Protein AF-A0A7X7R8T9-F1 (afdb_monomer)

Foldseek 3Di:
DVLLVLVVVLLVVLVVLVVVLCVVPVVQQDDFQSLQCLQFPPAFDWAFPSLLVLLVVLLVPDDPVLSVQLLVLLVVCVVDPDGRDHHSQQDPVRSGRSSNVSDGPLSSLAQQADDPPPPRHRVVSVVCVVVVVCVVRDGDHVVVVVVSRVVSHDTDGPSVSSVVVVVVPPDPPPPDDDDDDDDDD

Sequence (185 aa):
MAATAPLHRLHLDIDARVAAVRDGRPDWPCAKGCDRCCRSLADLPRLTPPEWTLLREGLAALPAAQLEAIGCRIAALAAAPAPPLTCPLLDAASGACPVYPQRPVACRSYGFYAQRELGLYCGEIEAEVAAGALADVVWGNHDAIDRSLATLGEARTLTDWFVEWAAEAPGPSAAGAPQPADPPG

Organism: NCBI:txid1792543

Solvent-accessible surface area (backbone atoms only — not comparable to full-atom values): 11018 Å² total; per-residue (Å²): 117,79,69,46,53,62,53,51,50,53,49,52,57,46,53,53,50,52,47,55,52,40,76,77,33,84,83,58,78,78,54,95,42,55,40,60,60,46,56,52,21,84,66,80,63,64,38,27,58,48,45,47,53,45,34,47,56,40,52,70,70,46,58,67,72,58,43,50,54,32,49,54,44,37,53,50,43,67,76,60,76,62,72,64,31,60,47,50,63,55,35,83,88,70,33,29,48,88,42,58,94,34,55,44,68,70,70,69,40,57,66,57,29,50,48,95,86,71,77,61,54,40,71,66,58,47,50,36,47,75,70,51,77,44,74,85,61,82,60,39,65,47,69,61,50,51,58,55,48,60,74,53,43,77,61,42,45,55,51,59,56,49,54,53,54,61,68,67,48,80,65,84,72,87,80,75,76,82,75,82,79,81,80,87,130

InterPro domains:
  IPR005358 Putative zinc- or iron-chelating domain containing protein [PF03692] (30-115)

Mean predicted aligned error: 9.31 Å

Structure (mmCIF, N/CA/C/O backbone):
data_AF-A0A7X7R8T9-F1
#
_entry.id   AF-A0A7X7R8T9-F1
#
loop_
_atom_site.group_PDB
_atom_site.id
_atom_site.type_symbol
_atom_site.label_atom_id
_atom_site.label_alt_id
_atom_site.label_comp_id
_atom_site.label_asym_id
_atom_site.label_entity_id
_atom_site.label_seq_id
_atom_site.pdbx_PDB_ins_code
_atom_site.Cartn_x
_atom_site.Cartn_y
_atom_site.Cartn_z
_atom_site.occupancy
_atom_site.B_iso_or_equiv
_atom_site.auth_seq_id
_atom_site.auth_comp_id
_atom_site.auth_asym_id
_atom_site.auth_atom_id
_atom_site.pdbx_PDB_model_num
ATOM 1 N N . MET A 1 1 ? 10.597 -19.660 -2.308 1.00 47.09 1 MET A N 1
ATOM 2 C CA . MET A 1 1 ? 9.432 -20.211 -1.572 1.00 47.09 1 MET A CA 1
ATOM 3 C C . MET A 1 1 ? 9.530 -20.038 -0.049 1.00 47.09 1 MET A C 1
ATOM 5 O O . MET A 1 1 ? 8.528 -19.662 0.539 1.00 47.09 1 MET A O 1
ATOM 9 N N . ALA A 1 2 ? 10.685 -20.239 0.610 1.00 58.72 2 ALA A N 1
ATOM 10 C CA . ALA A 1 2 ? 10.782 -20.156 2.083 1.00 58.72 2 ALA A CA 1
ATOM 11 C C . ALA A 1 2 ? 10.505 -18.757 2.688 1.00 58.72 2 ALA A C 1
ATOM 13 O O . ALA A 1 2 ? 9.853 -18.667 3.722 1.00 58.72 2 ALA A O 1
ATOM 14 N N . ALA A 1 3 ? 10.927 -17.669 2.030 1.00 60.69 3 ALA A N 1
ATOM 15 C CA . ALA A 1 3 ? 10.722 -16.300 2.528 1.00 60.69 3 ALA A CA 1
ATOM 16 C C . ALA A 1 3 ? 9.278 -15.771 2.364 1.00 60.69 3 ALA A C 1
ATOM 18 O O . ALA A 1 3 ? 8.914 -14.771 2.975 1.00 60.69 3 ALA A O 1
ATOM 19 N N . THR A 1 4 ? 8.436 -16.441 1.569 1.00 70.75 4 THR A N 1
ATOM 20 C CA . THR A 1 4 ? 7.040 -16.029 1.330 1.00 70.75 4 THR A CA 1
ATOM 21 C C . THR A 1 4 ? 6.100 -16.520 2.436 1.00 70.75 4 THR A C 1
ATOM 23 O O . THR A 1 4 ? 5.075 -15.896 2.699 1.00 70.75 4 THR A O 1
ATOM 26 N N . ALA A 1 5 ? 6.442 -17.618 3.122 1.00 80.62 5 ALA A N 1
ATOM 27 C CA . ALA A 1 5 ? 5.596 -18.191 4.169 1.00 80.62 5 ALA A CA 1
ATOM 28 C C . ALA A 1 5 ? 5.429 -17.273 5.401 1.00 80.62 5 ALA A C 1
ATOM 30 O O . ALA A 1 5 ? 4.290 -17.113 5.847 1.00 80.62 5 ALA A O 1
ATOM 31 N N . PRO A 1 6 ? 6.481 -16.610 5.929 1.00 87.69 6 PRO A N 1
ATOM 32 C CA . PRO A 1 6 ? 6.305 -15.665 7.029 1.00 87.69 6 PRO A CA 1
ATOM 33 C C . PRO A 1 6 ? 5.516 -14.415 6.610 1.00 87.69 6 PRO A C 1
ATOM 35 O O . PRO A 1 6 ? 4.682 -13.950 7.382 1.00 87.69 6 PRO A O 1
ATOM 38 N N . LEU A 1 7 ? 5.689 -13.927 5.372 1.00 92.12 7 LEU A N 1
ATOM 39 C CA . LEU A 1 7 ? 4.876 -12.829 4.834 1.00 92.12 7 LEU A CA 1
ATOM 40 C C . LEU A 1 7 ? 3.390 -13.207 4.748 1.00 92.12 7 LEU A C 1
ATOM 42 O O . LEU A 1 7 ? 2.528 -12.440 5.165 1.00 92.12 7 LEU A O 1
ATOM 46 N N . HIS A 1 8 ? 3.076 -14.398 4.234 1.00 90.81 8 HIS A N 1
ATOM 47 C CA . HIS A 1 8 ? 1.692 -14.865 4.153 1.00 90.81 8 HIS A CA 1
ATOM 48 C C . HIS A 1 8 ? 1.074 -14.998 5.550 1.00 90.81 8 HIS A C 1
ATOM 50 O O . HIS A 1 8 ? -0.046 -14.545 5.768 1.00 90.81 8 HIS A O 1
ATOM 56 N N . ARG A 1 9 ? 1.812 -15.536 6.528 1.00 91.25 9 ARG A N 1
ATOM 57 C CA . ARG A 1 9 ? 1.333 -15.586 7.915 1.00 91.25 9 ARG A CA 1
ATOM 58 C C . ARG A 1 9 ? 1.020 -14.191 8.459 1.00 91.25 9 ARG A C 1
ATOM 60 O O . ARG A 1 9 ? -0.061 -13.991 8.998 1.00 91.25 9 ARG A O 1
ATOM 67 N N . LEU A 1 10 ? 1.911 -13.227 8.234 1.00 91.44 10 LEU A N 1
ATOM 68 C CA . LEU A 1 10 ? 1.687 -11.836 8.624 1.00 91.44 10 LEU A CA 1
ATOM 69 C C . LEU A 1 10 ? 0.435 -11.244 7.953 1.00 91.44 10 LEU A C 1
ATOM 71 O O . LEU A 1 10 ? -0.349 -10.564 8.609 1.00 91.44 10 LEU A O 1
ATOM 75 N N . HIS A 1 11 ? 0.201 -11.533 6.669 1.00 93.06 11 HIS A N 1
ATOM 76 C CA . HIS A 1 11 ? -1.025 -11.120 5.982 1.00 93.06 11 HIS A CA 1
ATOM 77 C C . HIS A 1 11 ? -2.283 -11.722 6.608 1.00 93.06 11 HIS A C 1
ATOM 79 O O . HIS A 1 11 ? -3.251 -10.992 6.794 1.00 93.06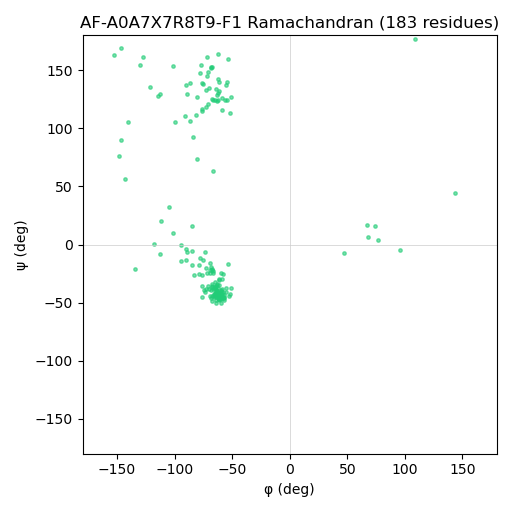 11 HIS A O 1
ATOM 85 N N . LEU A 1 12 ? -2.269 -13.012 6.957 1.00 91.81 12 LEU A N 1
ATOM 86 C CA . LEU A 1 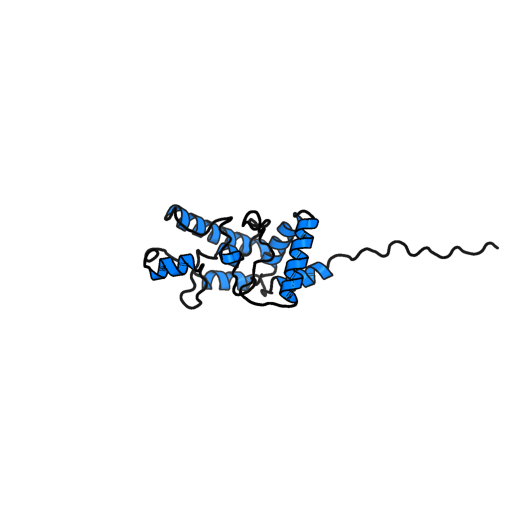12 ? -3.405 -13.672 7.607 1.00 91.81 12 LEU A CA 1
ATOM 87 C C . LEU A 1 12 ? -3.703 -1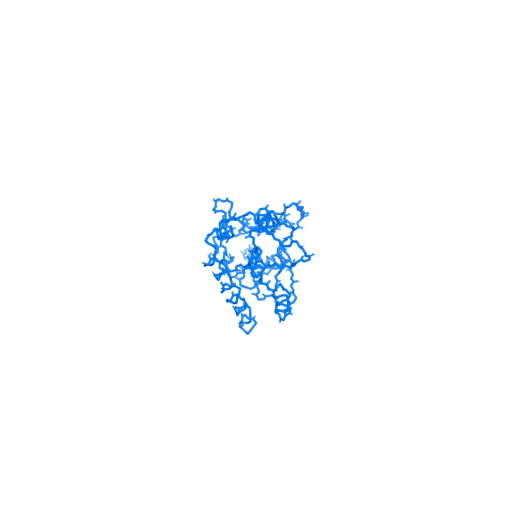3.059 8.977 1.00 91.81 12 LEU A C 1
ATOM 89 O O . LEU A 1 12 ? -4.864 -12.798 9.281 1.00 91.81 12 LEU A O 1
ATOM 93 N N . ASP A 1 13 ? -2.668 -12.778 9.770 1.00 90.88 13 ASP A N 1
ATOM 94 C CA . ASP A 1 13 ? -2.820 -12.151 11.085 1.00 90.88 13 ASP A CA 1
ATOM 95 C C . ASP A 1 13 ? -3.425 -10.737 10.961 1.00 90.88 13 ASP A C 1
ATOM 97 O O . ASP A 1 13 ? -4.317 -10.363 11.729 1.00 90.88 13 ASP A O 1
ATOM 101 N N . ILE A 1 14 ? -2.995 -9.965 9.954 1.00 90.38 14 ILE A N 1
ATOM 102 C CA . ILE A 1 14 ? -3.557 -8.639 9.659 1.00 90.38 14 ILE A CA 1
ATOM 103 C C . ILE A 1 14 ? -4.999 -8.744 9.166 1.00 90.38 14 ILE A C 1
ATOM 105 O O . ILE A 1 14 ? -5.868 -8.040 9.675 1.00 90.38 14 ILE A O 1
ATOM 109 N N . ASP A 1 15 ? -5.278 -9.618 8.199 1.00 90.44 15 ASP A N 1
ATOM 110 C CA . ASP A 1 15 ? -6.614 -9.760 7.620 1.00 90.44 15 ASP A CA 1
ATOM 111 C C . ASP A 1 15 ? -7.623 -10.263 8.678 1.00 90.44 15 ASP A C 1
ATOM 113 O O . ASP A 1 15 ? -8.753 -9.771 8.726 1.00 90.44 15 ASP A O 1
ATOM 117 N N . ALA A 1 16 ? -7.209 -11.145 9.599 1.00 89.75 16 ALA A N 1
ATOM 118 C CA . ALA A 1 16 ? -8.022 -11.565 10.743 1.00 89.75 16 ALA A CA 1
ATOM 119 C C . ALA A 1 16 ? -8.343 -10.394 11.688 1.00 89.75 16 ALA A C 1
ATOM 121 O O . ALA A 1 16 ? -9.471 -10.263 12.169 1.00 89.75 16 ALA A O 1
ATOM 122 N N . ARG A 1 17 ? -7.374 -9.502 11.930 1.00 87.81 17 ARG A N 1
ATOM 123 C CA . ARG A 1 17 ? -7.594 -8.297 12.739 1.00 87.81 17 ARG A CA 1
ATOM 124 C C . ARG A 1 17 ? -8.536 -7.311 12.055 1.00 87.81 17 ARG A C 1
ATOM 126 O O . ARG A 1 17 ? -9.430 -6.778 12.708 1.00 87.81 17 ARG A O 1
ATOM 133 N N . VAL A 1 18 ? -8.342 -7.082 10.759 1.00 88.06 18 VAL A N 1
ATOM 134 C CA . VAL A 1 18 ? -9.210 -6.235 9.931 1.00 88.06 18 VAL A CA 1
ATOM 135 C C . VAL A 1 18 ? -10.651 -6.739 9.981 1.00 88.06 18 VAL A C 1
ATOM 137 O O . VAL A 1 18 ? -11.563 -5.938 10.178 1.00 88.06 18 VAL A O 1
ATOM 140 N N . ALA A 1 19 ? -10.855 -8.054 9.848 1.00 87.88 19 ALA A N 1
ATOM 141 C CA . ALA A 1 19 ? -12.173 -8.671 9.959 1.00 87.88 19 ALA A CA 1
ATOM 142 C C . ALA A 1 19 ? -12.796 -8.418 11.339 1.00 87.88 19 ALA A C 1
ATOM 144 O O . ALA A 1 19 ? -13.891 -7.874 11.412 1.00 87.88 19 ALA A O 1
ATOM 145 N N . ALA A 1 20 ? -12.061 -8.679 12.425 1.00 87.31 20 ALA A N 1
ATOM 146 C CA . ALA A 1 20 ? -12.562 -8.462 13.784 1.00 87.31 20 ALA A CA 1
ATOM 147 C C . ALA A 1 20 ? -12.972 -7.000 14.061 1.00 87.31 20 ALA A C 1
ATOM 149 O O . ALA A 1 20 ? -13.973 -6.761 14.735 1.00 87.31 20 ALA A O 1
ATOM 150 N N . VAL A 1 21 ? -12.226 -6.016 13.539 1.00 84.06 21 VAL A N 1
ATOM 151 C CA . VAL A 1 21 ? -12.584 -4.590 13.672 1.00 84.06 21 VAL A CA 1
ATOM 152 C C . VAL A 1 21 ? -13.871 -4.276 12.911 1.00 84.06 21 VAL A C 1
ATOM 154 O O . VAL A 1 21 ? -14.749 -3.617 13.462 1.00 84.06 21 VAL A O 1
ATOM 157 N N . ARG A 1 22 ? -14.008 -4.757 11.670 1.00 85.19 22 ARG A N 1
ATOM 158 C CA . ARG A 1 22 ? -15.206 -4.513 10.849 1.00 85.19 22 ARG A CA 1
ATOM 159 C C . ARG A 1 22 ? -16.447 -5.216 11.388 1.00 85.19 22 ARG A C 1
ATOM 161 O O . ARG A 1 22 ? -17.514 -4.614 11.394 1.00 85.19 22 ARG A O 1
ATOM 168 N N . ASP A 1 23 ? -16.306 -6.439 11.887 1.00 86.06 23 ASP A N 1
ATOM 169 C CA . ASP A 1 23 ? -17.413 -7.187 12.490 1.00 86.06 23 ASP A CA 1
ATOM 170 C C . ASP A 1 23 ? -17.939 -6.482 13.749 1.00 86.06 23 ASP A C 1
ATOM 172 O O . ASP A 1 23 ? -19.142 -6.468 14.004 1.00 86.06 23 ASP A O 1
ATOM 176 N N . GLY A 1 24 ? -17.048 -5.846 14.518 1.00 83.19 24 GLY A N 1
ATOM 177 C CA . GLY A 1 24 ? -17.426 -5.024 15.667 1.00 83.19 24 GLY A CA 1
ATOM 178 C C . GLY A 1 24 ? -17.942 -3.627 15.304 1.00 83.19 24 GLY A C 1
ATOM 179 O O . GLY A 1 24 ? -18.560 -2.982 16.152 1.00 83.19 24 GLY A O 1
ATOM 180 N N . ARG A 1 25 ? -17.678 -3.135 14.082 1.00 81.50 25 ARG A N 1
ATOM 181 C CA . ARG A 1 25 ? -17.991 -1.768 13.628 1.00 81.50 25 ARG A CA 1
ATOM 182 C C . ARG A 1 25 ? -18.355 -1.733 12.136 1.00 81.50 25 ARG A C 1
ATOM 184 O O . ARG A 1 25 ? -17.478 -1.496 11.302 1.00 81.50 25 ARG A O 1
ATOM 191 N N . PRO A 1 26 ? -19.647 -1.896 11.795 1.00 79.12 26 PRO A N 1
ATOM 192 C CA . PRO A 1 26 ? -20.116 -1.887 10.407 1.00 79.12 26 PRO A CA 1
ATOM 193 C C . PRO A 1 26 ? -19.803 -0.588 9.650 1.00 79.12 26 PRO A C 1
ATOM 195 O O . PRO A 1 26 ? -19.557 -0.630 8.448 1.00 79.12 26 PRO A O 1
ATOM 198 N N . ASP A 1 27 ? -19.742 0.542 10.361 1.00 80.00 27 ASP A N 1
ATOM 199 C CA . ASP A 1 27 ? -19.483 1.872 9.790 1.00 80.00 27 ASP A CA 1
ATOM 200 C C . ASP A 1 27 ? -17.982 2.189 9.631 1.00 80.00 27 ASP A C 1
ATOM 202 O O . ASP A 1 27 ? -17.594 3.346 9.472 1.00 80.00 27 ASP A O 1
ATOM 206 N N . TRP A 1 28 ? -17.099 1.183 9.699 1.00 82.31 28 TRP A N 1
ATOM 207 C CA . TRP A 1 28 ? -15.661 1.413 9.564 1.00 82.31 28 TRP A CA 1
ATOM 208 C C . TRP A 1 28 ? -15.310 1.987 8.176 1.00 82.31 28 TRP A C 1
ATOM 210 O O . TRP A 1 28 ? -15.581 1.341 7.160 1.00 82.31 28 TRP A O 1
ATOM 220 N N . PRO A 1 29 ? -14.629 3.145 8.092 1.00 75.12 29 PRO A N 1
ATOM 221 C CA . PRO A 1 29 ? -14.481 3.889 6.836 1.00 75.12 29 PRO A CA 1
ATOM 222 C C . PRO A 1 29 ? -13.512 3.236 5.834 1.00 75.12 29 PRO A C 1
ATOM 224 O O . PRO A 1 29 ? -13.536 3.520 4.636 1.00 75.12 29 PRO A O 1
ATOM 227 N N . CYS A 1 30 ? -12.624 2.350 6.299 1.00 81.94 30 CYS A N 1
ATOM 228 C CA . CYS A 1 30 ? -11.590 1.753 5.457 1.00 81.94 30 CYS A CA 1
ATOM 229 C C . CYS A 1 30 ? -12.058 0.437 4.811 1.00 81.94 30 CYS A C 1
ATOM 231 O O . CYS A 1 30 ? -12.160 -0.595 5.485 1.00 81.94 30 CYS A O 1
ATOM 233 N N . ALA A 1 31 ? -12.254 0.441 3.487 1.00 83.19 31 ALA A N 1
ATOM 234 C CA . ALA A 1 31 ? -12.577 -0.727 2.659 1.00 83.19 31 ALA A CA 1
ATOM 235 C C . ALA A 1 31 ? -11.973 -0.625 1.248 1.00 83.19 31 ALA A C 1
ATOM 237 O O . ALA A 1 31 ? -11.464 0.422 0.846 1.00 83.19 31 ALA A O 1
ATOM 238 N N . LYS A 1 32 ? -12.009 -1.719 0.470 1.00 86.06 32 LYS A N 1
ATOM 239 C CA . LYS A 1 32 ? -11.624 -1.666 -0.951 1.00 86.06 32 LYS A CA 1
ATOM 240 C C . LYS A 1 32 ? -12.488 -0.610 -1.649 1.00 86.06 32 LYS A C 1
ATOM 242 O O . LYS A 1 32 ? -13.707 -0.722 -1.613 1.00 86.06 32 LYS A O 1
ATOM 247 N N . GLY A 1 33 ? -11.851 0.366 -2.291 1.00 85.69 33 GLY A N 1
ATOM 248 C CA . GLY A 1 33 ? -12.548 1.456 -2.977 1.00 85.69 33 GLY A CA 1
ATOM 249 C C . GLY A 1 33 ? -12.703 2.746 -2.167 1.00 85.69 33 GLY A C 1
ATOM 250 O O . GLY A 1 33 ? -13.168 3.722 -2.735 1.00 85.69 33 GLY A O 1
ATOM 251 N N . CYS A 1 34 ? -12.302 2.805 -0.886 1.00 85.88 34 CYS A N 1
ATOM 252 C CA . CYS A 1 34 ? -12.403 4.060 -0.122 1.00 85.88 34 CYS A CA 1
ATOM 253 C C . CYS A 1 34 ? -11.433 5.154 -0.602 1.00 85.88 34 CYS A C 1
ATOM 255 O O . CYS A 1 34 ? -11.698 6.322 -0.356 1.00 85.88 34 CYS A O 1
ATOM 257 N N . ASP A 1 35 ? -10.321 4.753 -1.236 1.00 87.88 35 ASP A N 1
ATOM 258 C CA . ASP A 1 35 ? -9.272 5.509 -1.951 1.00 87.88 35 ASP A CA 1
ATOM 259 C C . ASP A 1 35 ? -8.648 6.768 -1.315 1.00 87.88 35 ASP A C 1
ATOM 261 O O . ASP A 1 35 ? -7.622 7.254 -1.796 1.00 87.88 35 ASP A O 1
ATOM 265 N N . ARG A 1 36 ? -9.171 7.247 -0.187 1.00 82.38 36 ARG A N 1
ATOM 266 C CA . ARG A 1 36 ? -8.790 8.511 0.442 1.00 82.38 36 ARG A CA 1
ATOM 267 C C . ARG A 1 36 ? -7.317 8.558 0.820 1.00 82.38 36 ARG A C 1
ATOM 269 O O . ARG A 1 36 ? -6.632 9.524 0.499 1.00 82.38 36 ARG A O 1
ATOM 276 N N . CYS A 1 37 ? -6.806 7.497 1.449 1.00 79.94 37 CYS A N 1
ATOM 277 C CA . CYS A 1 37 ? -5.380 7.410 1.760 1.00 79.94 37 CYS A CA 1
ATOM 278 C C . CYS A 1 37 ? -4.529 7.272 0.494 1.00 79.94 37 CYS A C 1
ATOM 280 O O . CYS A 1 37 ? -3.451 7.847 0.420 1.00 79.94 37 CYS A O 1
ATOM 282 N N . CYS A 1 38 ? -5.031 6.589 -0.538 1.00 88.19 38 CYS A N 1
ATOM 283 C CA . CYS A 1 38 ? -4.332 6.432 -1.808 1.00 88.19 38 CYS A CA 1
ATOM 284 C C . CYS A 1 38 ? -4.205 7.748 -2.586 1.00 88.19 38 CYS A C 1
ATOM 286 O O . CYS A 1 38 ? -3.323 7.841 -3.430 1.00 88.19 38 CYS A O 1
ATOM 288 N N . ARG A 1 39 ? -5.048 8.753 -2.332 1.00 90.19 39 ARG A N 1
ATOM 289 C C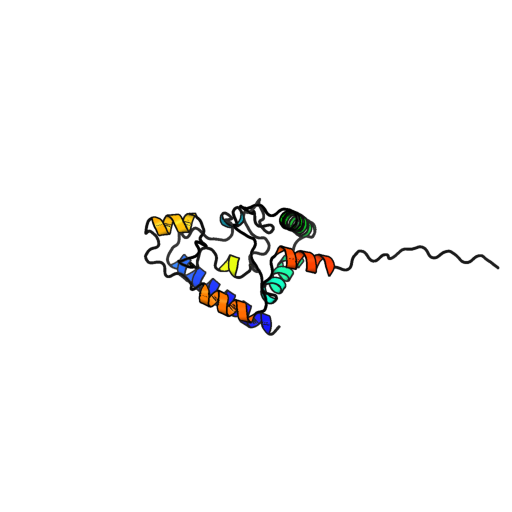A . ARG A 1 39 ? -4.977 10.072 -2.988 1.00 90.19 39 ARG A CA 1
ATOM 290 C C . ARG A 1 39 ? -4.102 11.086 -2.253 1.00 90.19 39 ARG A C 1
ATOM 292 O O . ARG A 1 39 ? -3.796 12.125 -2.827 1.00 90.19 39 ARG A O 1
ATOM 299 N N . SER A 1 40 ? -3.725 10.807 -1.006 1.00 86.56 40 SER A N 1
ATOM 300 C CA . SER A 1 40 ? -3.018 11.763 -0.153 1.00 86.56 40 SER A CA 1
ATOM 301 C C . SER A 1 40 ? -1.971 11.090 0.737 1.00 86.56 40 SER A C 1
ATOM 303 O O . SER A 1 40 ? -2.006 11.206 1.962 1.00 86.56 40 SER A O 1
ATOM 305 N N . LEU A 1 41 ? -1.043 10.363 0.120 1.00 83.50 41 LEU A N 1
ATOM 306 C CA . LEU A 1 41 ? 0.061 9.711 0.818 1.00 83.50 41 LEU A CA 1
ATOM 307 C C . LEU A 1 41 ? 1.142 10.726 1.205 1.00 83.50 41 LEU A C 1
ATOM 309 O O . LEU A 1 41 ? 1.510 11.590 0.408 1.00 83.50 41 LEU A O 1
ATOM 313 N N . ALA A 1 42 ? 1.691 10.579 2.411 1.00 81.00 42 ALA A N 1
ATOM 314 C CA . ALA A 1 42 ? 2.881 11.318 2.827 1.00 81.00 42 ALA A CA 1
ATOM 315 C C . ALA A 1 42 ? 4.137 10.827 2.086 1.00 81.00 42 ALA A C 1
ATOM 317 O O . ALA A 1 42 ? 4.975 11.635 1.698 1.00 81.00 42 ALA A O 1
ATOM 318 N N . ASP A 1 43 ? 4.230 9.514 1.858 1.00 82.31 43 ASP A N 1
ATOM 319 C CA . ASP A 1 43 ? 5.294 8.868 1.092 1.00 82.31 43 ASP A CA 1
ATOM 320 C C . ASP A 1 43 ? 4.781 7.558 0.459 1.00 82.31 43 ASP A C 1
ATOM 322 O O . ASP A 1 43 ? 3.739 7.019 0.856 1.00 82.31 43 ASP A O 1
ATOM 326 N N . LEU A 1 44 ? 5.498 7.037 -0.537 1.00 85.19 44 LEU A N 1
ATOM 327 C CA . LEU A 1 44 ? 5.243 5.714 -1.100 1.00 85.19 44 LEU A CA 1
ATOM 328 C C . LEU A 1 44 ? 5.641 4.609 -0.109 1.00 85.19 44 LEU A C 1
ATOM 330 O O . LEU A 1 44 ? 6.599 4.761 0.650 1.00 85.19 44 LEU A O 1
ATOM 334 N N . PRO A 1 45 ? 4.948 3.453 -0.122 1.00 87.25 45 PRO A N 1
ATOM 335 C CA . PRO A 1 45 ? 5.316 2.351 0.752 1.00 87.25 45 PRO A CA 1
ATOM 336 C C . PRO A 1 45 ? 6.724 1.849 0.421 1.00 87.25 45 PRO A C 1
ATOM 338 O O . PRO A 1 45 ? 7.114 1.747 -0.747 1.00 87.25 45 PRO A O 1
ATOM 341 N N . ARG A 1 46 ? 7.462 1.481 1.469 1.00 90.38 46 ARG A N 1
ATOM 342 C CA . ARG A 1 46 ? 8.692 0.695 1.356 1.00 90.38 46 ARG A CA 1
ATOM 343 C C . ARG A 1 46 ? 8.317 -0.784 1.426 1.00 90.38 46 ARG A C 1
ATOM 345 O O . ARG A 1 46 ? 7.473 -1.159 2.233 1.00 90.38 46 ARG A O 1
ATOM 352 N N . LEU A 1 47 ? 8.916 -1.602 0.569 1.00 93.69 47 LEU A N 1
ATOM 353 C CA . LEU A 1 47 ? 8.601 -3.022 0.433 1.00 93.69 47 LEU A CA 1
ATOM 354 C C . LEU A 1 47 ? 9.846 -3.856 0.696 1.00 93.69 47 LEU A C 1
ATOM 356 O O . LEU A 1 47 ? 10.922 -3.556 0.173 1.00 93.69 47 LEU A O 1
ATOM 360 N N . THR A 1 48 ? 9.683 -4.925 1.463 1.00 95.25 48 THR A N 1
ATOM 361 C CA . THR A 1 48 ? 10.675 -6.000 1.577 1.00 95.25 48 THR A CA 1
ATOM 362 C C . THR A 1 48 ? 10.722 -6.837 0.286 1.00 95.25 48 THR A C 1
ATOM 364 O O . THR A 1 48 ? 9.765 -6.820 -0.498 1.00 95.25 48 THR A O 1
ATOM 367 N N . PRO A 1 49 ? 11.794 -7.611 0.029 1.00 95.25 49 PRO A N 1
ATOM 368 C CA . PRO A 1 49 ? 11.880 -8.447 -1.171 1.00 95.25 49 PRO A CA 1
ATOM 369 C C . PRO A 1 49 ? 10.703 -9.429 -1.359 1.00 95.25 49 PRO A C 1
ATOM 371 O O . PRO A 1 49 ? 10.211 -9.557 -2.487 1.00 95.25 49 PRO A O 1
ATOM 374 N N . PRO A 1 50 ? 10.184 -10.098 -0.306 1.00 95.50 50 PRO A N 1
ATOM 375 C CA . PRO A 1 50 ? 9.001 -10.948 -0.442 1.00 95.50 50 PRO A CA 1
ATOM 376 C C . PRO A 1 50 ? 7.728 -10.165 -0.791 1.00 95.50 50 PRO A C 1
ATOM 378 O O . PRO A 1 50 ? 6.932 -10.645 -1.597 1.00 95.50 50 PRO A O 1
ATOM 381 N N . GLU A 1 51 ? 7.541 -8.959 -0.240 1.00 96.00 51 GLU A N 1
ATOM 382 C CA . GLU A 1 51 ? 6.406 -8.093 -0.595 1.00 96.00 51 GLU A CA 1
ATOM 383 C C . GLU A 1 51 ? 6.484 -7.635 -2.049 1.00 96.00 51 GLU A C 1
ATOM 385 O O . GLU A 1 51 ? 5.480 -7.665 -2.760 1.00 96.00 51 GLU A O 1
ATOM 390 N N . TRP A 1 52 ? 7.679 -7.260 -2.510 1.00 96.12 52 TRP A N 1
ATOM 391 C CA . TRP A 1 52 ? 7.895 -6.892 -3.903 1.00 96.12 52 TRP A CA 1
ATOM 392 C C . TRP A 1 52 ? 7.633 -8.056 -4.858 1.00 96.12 52 TRP A C 1
ATOM 394 O O . TRP A 1 52 ? 6.981 -7.874 -5.883 1.00 96.12 52 TRP A O 1
ATOM 404 N N . THR A 1 53 ? 8.084 -9.263 -4.508 1.00 95.12 53 THR A N 1
ATOM 405 C CA . THR A 1 53 ? 7.824 -10.472 -5.305 1.00 95.12 53 THR A CA 1
ATOM 406 C C . THR A 1 53 ? 6.323 -10.696 -5.480 1.00 95.12 53 THR A C 1
ATOM 408 O O . THR A 1 53 ? 5.856 -10.871 -6.602 1.00 95.12 53 THR A O 1
ATOM 411 N N . LEU A 1 54 ? 5.553 -10.605 -4.392 1.00 95.06 54 LEU A N 1
ATOM 412 C CA . LEU A 1 54 ? 4.099 -10.739 -4.445 1.00 95.06 54 LEU A CA 1
ATOM 413 C C . LEU A 1 54 ? 3.447 -9.620 -5.274 1.00 95.06 54 LEU A C 1
ATOM 415 O O . LEU A 1 54 ? 2.536 -9.873 -6.060 1.00 95.06 54 LEU A O 1
ATOM 419 N N . LEU A 1 55 ? 3.909 -8.376 -5.123 1.00 95.81 55 LEU A N 1
ATOM 420 C CA . LEU A 1 55 ? 3.387 -7.252 -5.897 1.00 95.81 55 LEU A CA 1
ATOM 421 C C . LEU A 1 55 ? 3.660 -7.421 -7.401 1.00 95.81 55 LEU A C 1
ATOM 423 O O . LEU A 1 55 ? 2.765 -7.165 -8.209 1.00 95.81 55 LEU A O 1
ATOM 427 N N . ARG A 1 56 ? 4.852 -7.905 -7.778 1.00 95.31 56 ARG A N 1
ATOM 428 C CA . ARG A 1 56 ? 5.215 -8.228 -9.169 1.00 95.31 56 ARG A CA 1
ATOM 429 C C . ARG A 1 56 ? 4.274 -9.248 -9.791 1.00 95.31 56 ARG A C 1
ATOM 431 O O . ARG A 1 56 ? 3.902 -9.067 -10.943 1.00 95.31 56 ARG A O 1
ATOM 438 N N . GLU A 1 57 ? 3.862 -10.278 -9.054 1.00 95.00 57 GLU A N 1
ATOM 439 C CA . GLU A 1 57 ? 2.890 -11.265 -9.549 1.00 95.00 57 GLU A CA 1
ATOM 440 C C . GLU A 1 57 ? 1.562 -10.597 -9.933 1.00 95.00 57 GLU A C 1
ATOM 442 O O . GLU A 1 57 ? 1.019 -10.860 -11.005 1.00 95.00 57 GLU A O 1
ATOM 447 N N . GLY A 1 58 ? 1.066 -9.684 -9.091 1.00 94.62 58 GLY A N 1
ATOM 448 C CA . GLY A 1 58 ? -0.143 -8.914 -9.387 1.00 94.62 58 GLY A CA 1
ATOM 449 C C . GLY A 1 58 ? 0.034 -7.991 -10.593 1.00 94.62 58 GLY A C 1
ATOM 450 O O . GLY A 1 58 ? -0.833 -7.939 -11.460 1.00 94.62 58 GLY A O 1
ATOM 451 N N . LEU A 1 59 ? 1.164 -7.284 -10.665 1.00 95.50 59 LEU A N 1
ATOM 452 C CA . LEU A 1 59 ? 1.486 -6.358 -11.754 1.00 95.50 59 LEU A CA 1
ATOM 453 C C . LEU A 1 59 ? 1.639 -7.072 -13.104 1.00 95.50 59 LEU A C 1
ATOM 455 O O . LEU A 1 59 ? 1.133 -6.585 -14.111 1.00 95.50 59 LEU A O 1
ATOM 459 N N . ALA A 1 60 ? 2.294 -8.233 -13.123 1.00 93.88 60 ALA A N 1
ATOM 460 C CA . ALA A 1 60 ? 2.499 -9.040 -14.324 1.00 93.88 60 ALA A CA 1
ATOM 461 C C . ALA A 1 60 ? 1.195 -9.636 -14.883 1.00 93.88 60 ALA A C 1
ATOM 463 O O . ALA A 1 60 ? 1.137 -9.978 -16.061 1.00 93.88 60 ALA A O 1
ATOM 464 N N . ALA A 1 61 ? 0.149 -9.750 -14.059 1.00 95.38 61 ALA A N 1
ATOM 465 C CA . ALA A 1 61 ? -1.171 -10.218 -14.476 1.00 95.38 61 ALA A CA 1
ATOM 466 C C . ALA A 1 61 ? -2.065 -9.106 -15.065 1.00 95.38 61 ALA A C 1
ATOM 468 O O . ALA A 1 61 ? -3.170 -9.394 -15.529 1.00 95.38 61 ALA A O 1
ATOM 469 N N . LEU A 1 62 ? -1.627 -7.841 -15.032 1.00 94.81 62 LEU A N 1
ATOM 470 C CA . LEU A 1 62 ? -2.404 -6.719 -15.559 1.00 94.81 62 LEU A CA 1
ATOM 471 C C . LEU A 1 62 ? -2.345 -6.647 -17.094 1.00 94.81 62 LEU A C 1
ATOM 473 O O . LEU A 1 62 ? -1.355 -7.055 -17.703 1.00 94.81 62 LEU A O 1
ATOM 477 N N . PRO A 1 63 ? -3.360 -6.044 -17.741 1.00 95.88 63 PRO A N 1
ATOM 478 C CA . PRO A 1 63 ? -3.259 -5.650 -19.142 1.00 95.88 63 PRO A CA 1
ATOM 479 C C . PRO A 1 63 ? -2.038 -4.753 -19.386 1.00 95.88 63 PRO A C 1
ATOM 481 O O . PRO A 1 63 ? -1.782 -3.832 -18.609 1.00 95.88 63 PRO A O 1
ATOM 484 N N . ALA A 1 64 ? -1.332 -4.963 -20.503 1.00 93.75 64 ALA A N 1
ATOM 485 C CA . ALA A 1 64 ? -0.090 -4.248 -20.821 1.00 93.75 64 ALA A CA 1
ATOM 486 C C . ALA A 1 64 ? -0.240 -2.717 -20.753 1.00 93.75 64 ALA A C 1
ATOM 488 O O . ALA A 1 64 ? 0.571 -2.052 -20.117 1.00 93.75 64 ALA A O 1
ATOM 489 N N . ALA A 1 65 ? -1.329 -2.169 -21.305 1.00 94.25 65 ALA A N 1
ATOM 490 C CA . ALA A 1 65 ? -1.614 -0.733 -21.256 1.00 94.25 65 ALA A CA 1
ATOM 491 C C . ALA A 1 65 ? -1.786 -0.201 -19.820 1.00 94.25 65 ALA A C 1
ATOM 493 O O . ALA A 1 65 ? -1.399 0.924 -19.511 1.00 94.25 65 ALA A O 1
ATOM 494 N N . GLN A 1 66 ? -2.356 -1.009 -18.919 1.00 94.25 66 GLN A N 1
ATOM 495 C CA . GLN A 1 66 ? -2.511 -0.627 -17.518 1.00 94.25 66 GLN A CA 1
ATOM 496 C C . GLN A 1 66 ? -1.167 -0.665 -16.783 1.00 94.25 66 GLN A C 1
ATOM 498 O O . GLN A 1 66 ? -0.877 0.243 -16.002 1.00 94.25 66 GLN A O 1
ATOM 503 N N . LEU A 1 67 ? -0.342 -1.682 -17.047 1.00 95.38 67 LEU A N 1
ATOM 504 C CA . LEU A 1 67 ? 1.007 -1.781 -16.493 1.00 95.38 67 LEU A CA 1
ATOM 505 C C . LEU A 1 67 ? 1.904 -0.630 -16.979 1.00 95.38 67 LEU A C 1
ATOM 507 O O . LEU A 1 67 ? 2.615 -0.036 -16.173 1.00 95.38 67 LEU A O 1
ATOM 511 N N . GLU A 1 68 ? 1.819 -0.267 -18.259 1.00 94.19 68 GLU A N 1
ATOM 512 C CA . GLU A 1 68 ? 2.534 0.874 -18.842 1.00 94.19 68 GLU A CA 1
ATOM 513 C C . GLU A 1 68 ? 2.120 2.193 -18.178 1.00 94.19 68 GLU A C 1
ATOM 515 O O . GLU A 1 68 ? 2.973 2.944 -17.708 1.00 94.19 68 GLU A O 1
ATOM 520 N N . ALA A 1 69 ? 0.813 2.439 -18.028 1.00 94.88 69 ALA A N 1
ATOM 521 C CA . ALA A 1 69 ? 0.311 3.630 -17.344 1.00 94.88 69 ALA A CA 1
ATOM 522 C C . ALA A 1 69 ? 0.783 3.712 -15.879 1.00 94.88 69 ALA A C 1
ATOM 524 O O . ALA A 1 69 ? 1.141 4.791 -15.399 1.00 94.88 69 ALA A O 1
ATOM 525 N N . ILE A 1 70 ? 0.809 2.580 -15.166 1.00 95.25 70 ILE A N 1
ATOM 526 C CA . ILE A 1 70 ? 1.391 2.491 -13.818 1.00 95.25 70 ILE A CA 1
ATOM 527 C C . ILE A 1 70 ? 2.883 2.843 -13.861 1.00 95.25 70 ILE A C 1
ATOM 529 O O . ILE A 1 70 ? 3.328 3.662 -13.057 1.00 95.25 70 ILE A O 1
ATOM 533 N N . GLY A 1 71 ? 3.637 2.282 -14.809 1.00 94.56 71 GLY A N 1
ATOM 534 C CA . GLY A 1 71 ? 5.061 2.561 -14.995 1.00 94.56 71 GLY A CA 1
ATOM 535 C C . GLY A 1 71 ? 5.346 4.046 -15.222 1.00 94.56 71 GLY A C 1
ATOM 536 O O . GLY A 1 71 ? 6.195 4.616 -14.538 1.00 94.56 71 GLY A O 1
ATOM 537 N N . CYS A 1 72 ? 4.578 4.711 -16.092 1.00 94.50 72 CYS A N 1
ATOM 538 C CA . CYS A 1 72 ? 4.692 6.154 -16.314 1.00 94.50 72 CYS A CA 1
ATOM 539 C C . CYS A 1 72 ? 4.446 6.962 -15.032 1.00 94.50 72 CYS A C 1
ATOM 541 O O . CYS A 1 72 ? 5.192 7.898 -14.743 1.00 94.50 72 CYS A O 1
ATOM 543 N N . ARG A 1 73 ? 3.432 6.595 -14.232 1.00 95.19 73 ARG A N 1
ATOM 544 C CA . ARG A 1 73 ? 3.160 7.266 -12.949 1.00 95.19 73 ARG A CA 1
ATOM 545 C C . ARG A 1 73 ? 4.298 7.076 -11.949 1.00 95.19 73 ARG A C 1
ATOM 547 O O . ARG A 1 73 ? 4.664 8.029 -11.269 1.00 95.19 73 ARG A O 1
ATOM 554 N N . ILE A 1 74 ? 4.875 5.878 -11.868 1.00 94.44 74 ILE A N 1
ATOM 555 C CA . ILE A 1 74 ? 6.012 5.600 -10.978 1.00 94.44 74 ILE A CA 1
ATOM 556 C C . ILE A 1 74 ? 7.248 6.390 -11.412 1.00 94.44 74 ILE A C 1
ATOM 558 O O . ILE A 1 74 ? 7.893 7.005 -10.568 1.00 94.44 74 ILE A O 1
ATOM 562 N N . ALA A 1 75 ? 7.545 6.439 -12.713 1.00 92.12 75 ALA A N 1
ATOM 563 C CA . ALA A 1 75 ? 8.666 7.215 -13.240 1.00 92.12 75 ALA A CA 1
ATOM 564 C C . ALA A 1 75 ? 8.517 8.718 -12.946 1.00 92.12 75 ALA A C 1
ATOM 566 O O . ALA A 1 75 ? 9.480 9.364 -12.535 1.00 92.12 75 ALA A O 1
ATOM 567 N N . ALA A 1 76 ? 7.305 9.266 -13.090 1.00 92.06 76 ALA A N 1
ATOM 568 C CA . ALA A 1 76 ? 7.024 10.658 -12.745 1.00 92.06 76 ALA A CA 1
ATOM 569 C C . ALA A 1 76 ? 7.268 10.946 -11.252 1.00 92.06 76 ALA A C 1
ATOM 571 O O . ALA A 1 76 ? 7.887 11.953 -10.913 1.00 92.06 76 ALA A O 1
ATOM 572 N N . LEU A 1 77 ? 6.837 10.039 -10.368 1.00 91.06 77 LEU A N 1
ATOM 573 C CA . LEU A 1 77 ? 7.062 10.159 -8.924 1.00 91.06 77 LEU A CA 1
ATOM 574 C C . LEU A 1 77 ? 8.543 10.036 -8.548 1.00 91.06 77 LEU A C 1
ATOM 576 O O . LEU A 1 77 ? 9.001 10.768 -7.678 1.00 91.06 77 LEU A O 1
ATOM 580 N N . ALA A 1 78 ? 9.295 9.152 -9.208 1.00 89.06 78 ALA A N 1
ATOM 581 C CA . ALA A 1 78 ? 10.733 9.009 -8.985 1.00 89.06 78 ALA A CA 1
ATOM 582 C C . ALA A 1 78 ? 11.512 10.272 -9.393 1.00 89.06 78 ALA A C 1
ATOM 584 O O . ALA A 1 78 ? 12.482 10.640 -8.735 1.00 89.06 78 ALA A O 1
ATOM 585 N N . ALA A 1 79 ? 11.086 10.943 -10.467 1.00 89.00 79 ALA A N 1
ATOM 586 C CA . ALA A 1 79 ? 11.742 12.147 -10.968 1.00 89.00 79 ALA A CA 1
ATOM 587 C C . ALA A 1 79 ? 11.446 13.397 -10.123 1.00 89.00 79 ALA A C 1
ATOM 589 O O . ALA A 1 79 ? 12.312 14.260 -9.982 1.00 89.00 79 ALA A O 1
ATOM 590 N N . ALA A 1 80 ? 10.228 13.517 -9.590 1.00 86.00 80 ALA A N 1
ATOM 591 C CA . ALA A 1 80 ? 9.790 14.698 -8.850 1.00 86.00 80 ALA A CA 1
ATOM 592 C C . ALA A 1 80 ? 8.774 14.335 -7.748 1.00 86.00 80 ALA A C 1
ATOM 594 O O . ALA A 1 80 ? 7.572 14.572 -7.909 1.00 86.00 80 ALA A O 1
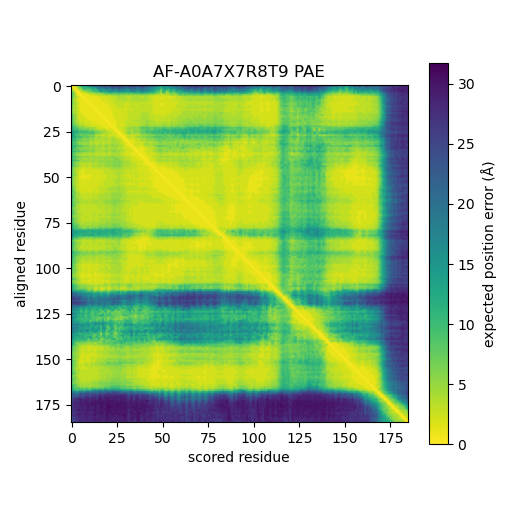ATOM 595 N N . PRO A 1 81 ? 9.224 13.772 -6.614 1.00 81.94 81 PRO A N 1
ATOM 596 C CA . PRO A 1 81 ? 8.338 13.494 -5.492 1.00 81.94 81 PRO A CA 1
ATOM 597 C C . PRO A 1 81 ? 7.917 14.807 -4.815 1.00 81.94 81 PRO A C 1
ATOM 599 O O . PRO A 1 81 ? 8.757 15.569 -4.337 1.00 81.94 81 PRO A O 1
ATOM 602 N N . ALA A 1 82 ? 6.611 15.074 -4.757 1.00 82.56 82 ALA A N 1
ATOM 603 C CA . ALA A 1 82 ? 6.047 16.236 -4.070 1.00 82.56 82 ALA A CA 1
ATOM 604 C C . ALA A 1 82 ? 4.751 15.850 -3.330 1.00 82.56 82 ALA A C 1
ATOM 606 O O . ALA A 1 82 ? 3.730 15.633 -3.986 1.00 82.56 82 ALA A O 1
ATOM 607 N N . PRO A 1 83 ? 4.762 15.729 -1.989 1.00 81.50 83 PRO A N 1
ATOM 608 C CA . PRO A 1 83 ? 3.569 15.362 -1.236 1.00 81.50 83 PRO A CA 1
ATOM 609 C C . PRO A 1 83 ? 2.497 16.475 -1.259 1.00 81.50 83 PRO A C 1
ATOM 611 O O . PRO A 1 83 ? 2.845 17.655 -1.346 1.00 81.50 83 PRO A O 1
ATOM 614 N N . PRO A 1 84 ? 1.200 16.129 -1.126 1.00 85.56 84 PRO A N 1
ATOM 615 C CA . PRO A 1 84 ? 0.672 14.772 -0.972 1.00 85.56 84 PRO A CA 1
ATOM 616 C C . PRO A 1 84 ? 0.744 13.957 -2.273 1.00 85.56 84 PRO A C 1
ATOM 618 O O . PRO A 1 84 ? 0.350 14.420 -3.343 1.00 85.56 84 PRO A O 1
ATOM 621 N N . LEU A 1 85 ? 1.230 12.718 -2.176 1.00 87.50 85 LEU A N 1
ATOM 622 C CA . LEU A 1 85 ? 1.387 11.825 -3.322 1.00 87.50 85 LEU A CA 1
ATOM 623 C C . LEU A 1 85 ? 0.089 11.060 -3.591 1.00 87.50 85 LEU A C 1
ATOM 625 O O . LEU A 1 85 ? -0.549 10.534 -2.677 1.00 87.50 85 LEU A O 1
ATOM 629 N N . THR A 1 86 ? -0.264 10.911 -4.866 1.00 91.25 86 THR A N 1
ATOM 630 C CA . THR A 1 86 ? -1.264 9.922 -5.284 1.00 91.25 86 THR A CA 1
ATOM 631 C C . THR A 1 86 ? -0.574 8.592 -5.577 1.00 91.25 86 THR A C 1
ATOM 633 O O . TH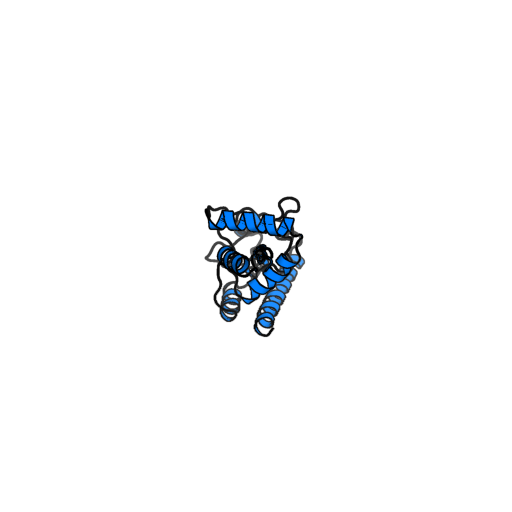R A 1 86 ? 0.399 8.534 -6.328 1.00 91.25 86 THR A O 1
ATOM 636 N N . CYS A 1 87 ? -1.091 7.510 -4.996 1.00 92.38 87 CYS A N 1
ATOM 637 C CA . CYS A 1 87 ? -0.611 6.151 -5.195 1.00 92.38 87 CYS A CA 1
ATOM 638 C C . CYS A 1 87 ? -0.585 5.812 -6.696 1.00 92.38 87 CYS A C 1
ATOM 640 O O . CYS A 1 87 ? -1.629 5.866 -7.352 1.00 92.38 87 CYS A O 1
ATOM 642 N N . PRO A 1 88 ? 0.561 5.384 -7.255 1.00 94.06 88 PRO A N 1
ATOM 643 C CA . PRO A 1 88 ? 0.669 5.099 -8.684 1.00 94.06 88 PRO A CA 1
ATOM 644 C C . PRO A 1 88 ? -0.123 3.856 -9.112 1.00 94.06 88 PRO A C 1
ATOM 646 O O . PRO A 1 88 ? -0.378 3.669 -10.303 1.00 94.06 88 PRO A O 1
ATOM 649 N N . LEU A 1 89 ? -0.532 3.016 -8.157 1.00 94.62 89 LEU A N 1
ATOM 650 C CA . LEU A 1 89 ? -1.364 1.836 -8.386 1.00 94.62 89 LEU A CA 1
ATOM 651 C C . LEU A 1 89 ? -2.865 2.140 -8.308 1.00 94.62 89 LEU A C 1
ATOM 653 O O . LEU A 1 89 ? -3.661 1.254 -8.592 1.00 94.62 89 LEU A O 1
ATOM 657 N N . LEU A 1 90 ? -3.278 3.350 -7.921 1.00 94.62 90 LEU A N 1
ATOM 658 C CA . LEU A 1 90 ? -4.696 3.685 -7.818 1.00 94.62 90 LEU A CA 1
ATOM 659 C C . LEU A 1 90 ? -5.346 3.711 -9.208 1.00 94.62 90 LEU A C 1
ATOM 661 O O . LEU A 1 90 ? -4.902 4.442 -10.097 1.00 94.62 90 LEU A O 1
ATOM 665 N N . ASP A 1 91 ? -6.423 2.947 -9.386 1.00 93.31 91 ASP A N 1
ATOM 666 C CA . ASP A 1 91 ? -7.346 3.176 -10.489 1.00 93.31 91 ASP A CA 1
ATOM 667 C C . ASP A 1 91 ? -8.311 4.306 -10.116 1.00 93.31 91 ASP A C 1
ATOM 669 O O . ASP A 1 91 ? -9.156 4.163 -9.233 1.00 93.31 91 ASP A O 1
ATOM 673 N N . ALA A 1 92 ? -8.173 5.448 -10.789 1.00 87.88 92 ALA A N 1
ATOM 674 C CA . ALA A 1 92 ? -8.943 6.646 -10.475 1.00 87.88 92 ALA A CA 1
ATOM 675 C C . ALA A 1 92 ? -10.444 6.491 -10.765 1.00 87.88 92 ALA A C 1
ATOM 677 O O . ALA A 1 92 ? -11.234 7.206 -10.152 1.00 87.88 92 ALA A O 1
ATOM 678 N N . ALA A 1 93 ? -10.821 5.586 -11.678 1.00 87.94 93 ALA A N 1
ATOM 679 C CA . ALA A 1 93 ? -12.211 5.358 -12.054 1.00 87.94 93 ALA A CA 1
ATOM 680 C C . ALA A 1 93 ? -12.972 4.553 -10.991 1.00 87.94 93 ALA A C 1
ATOM 682 O O . ALA A 1 93 ? -14.093 4.911 -10.640 1.00 87.94 93 ALA A O 1
ATOM 683 N N . SER A 1 94 ? -12.371 3.480 -10.468 1.00 89.00 94 SER A N 1
ATOM 684 C CA . SER A 1 94 ? -13.005 2.627 -9.454 1.00 89.00 94 SER A CA 1
ATOM 685 C C . SER A 1 94 ? -12.653 2.982 -8.007 1.00 89.00 94 SER A C 1
ATOM 687 O O . SER A 1 94 ? -13.271 2.444 -7.090 1.00 89.00 94 SER A O 1
ATOM 689 N N . GLY A 1 95 ? -11.623 3.802 -7.777 1.00 90.12 95 GLY A N 1
ATOM 690 C CA . GLY A 1 95 ? -11.048 4.013 -6.443 1.00 90.12 95 GLY A CA 1
ATOM 691 C C . GLY A 1 95 ? -10.331 2.770 -5.887 1.00 90.12 95 GLY A C 1
ATOM 692 O O . GLY A 1 95 ? -9.919 2.727 -4.727 1.00 90.12 95 GLY A O 1
ATOM 693 N N . ALA A 1 96 ? -10.181 1.707 -6.680 1.00 92.19 96 ALA A N 1
ATOM 694 C CA . ALA A 1 96 ? -9.575 0.463 -6.232 1.00 92.19 96 ALA A CA 1
ATOM 695 C C . ALA A 1 96 ? -8.126 0.326 -6.710 1.00 92.19 96 ALA A C 1
ATOM 697 O O . ALA A 1 96 ? -7.719 0.832 -7.751 1.00 92.19 96 ALA A O 1
ATOM 698 N N . CYS A 1 97 ? -7.336 -0.433 -5.954 1.00 92.31 97 CYS A N 1
ATOM 699 C CA . CYS A 1 97 ? -6.057 -0.931 -6.443 1.00 92.31 97 CYS A CA 1
ATOM 700 C C . CYS A 1 97 ? -6.319 -2.176 -7.318 1.00 92.31 97 CYS A C 1
ATOM 702 O O . CYS A 1 97 ? -6.972 -3.110 -6.840 1.00 92.31 97 CYS A O 1
ATOM 704 N N . PRO A 1 98 ? -5.827 -2.247 -8.567 1.00 93.06 98 PRO A N 1
ATOM 705 C CA . PRO A 1 98 ? -6.035 -3.405 -9.434 1.00 93.06 98 PRO A CA 1
ATOM 706 C C . PRO A 1 98 ? -5.312 -4.655 -8.905 1.00 93.06 98 PRO A C 1
ATOM 708 O O . PRO A 1 98 ? -5.757 -5.771 -9.145 1.00 93.06 98 PRO A O 1
ATOM 711 N N . VAL A 1 99 ? -4.272 -4.466 -8.086 1.00 94.31 99 VAL A N 1
ATOM 712 C CA . VAL A 1 99 ? -3.515 -5.522 -7.389 1.00 94.31 99 VAL A CA 1
ATOM 713 C C . VAL A 1 99 ? -3.869 -5.596 -5.897 1.00 94.31 99 VAL A C 1
ATOM 715 O O . VAL A 1 99 ? -3.038 -5.910 -5.047 1.00 94.31 99 VAL A O 1
ATOM 718 N N . TYR A 1 100 ? -5.123 -5.283 -5.541 1.00 91.81 100 TYR A N 1
ATOM 719 C CA . TYR A 1 100 ? -5.594 -5.270 -4.148 1.00 91.81 100 TYR A CA 1
ATOM 720 C C . TYR A 1 100 ? -5.293 -6.560 -3.354 1.00 91.81 100 TYR A C 1
ATOM 722 O O . TYR A 1 100 ? -4.981 -6.440 -2.166 1.00 91.81 100 TYR A O 1
ATOM 730 N N . PRO A 1 101 ? -5.361 -7.780 -3.931 1.00 91.56 101 PRO A N 1
ATOM 731 C CA . PRO A 1 101 ? -4.987 -9.005 -3.220 1.00 91.56 101 PRO A CA 1
ATOM 732 C C . PRO A 1 101 ? -3.487 -9.136 -2.927 1.00 91.56 101 PRO A C 1
ATOM 734 O O . PRO A 1 101 ? -3.136 -9.858 -2.002 1.00 91.56 101 PRO A O 1
ATOM 737 N N . GLN A 1 102 ? -2.620 -8.436 -3.663 1.00 94.50 102 GLN A N 1
ATOM 738 C CA . GLN A 1 102 ? -1.155 -8.441 -3.524 1.00 94.50 102 GLN A CA 1
ATOM 739 C C . GLN A 1 102 ? -0.630 -7.207 -2.778 1.00 94.50 102 GLN A C 1
ATOM 741 O O . GLN A 1 102 ? 0.572 -6.959 -2.740 1.00 94.50 102 GLN A O 1
ATOM 746 N N . ARG A 1 103 ? -1.528 -6.418 -2.175 1.00 91.69 103 ARG A N 1
ATOM 747 C CA . ARG A 1 103 ? -1.170 -5.182 -1.474 1.00 91.69 103 ARG A CA 1
ATOM 748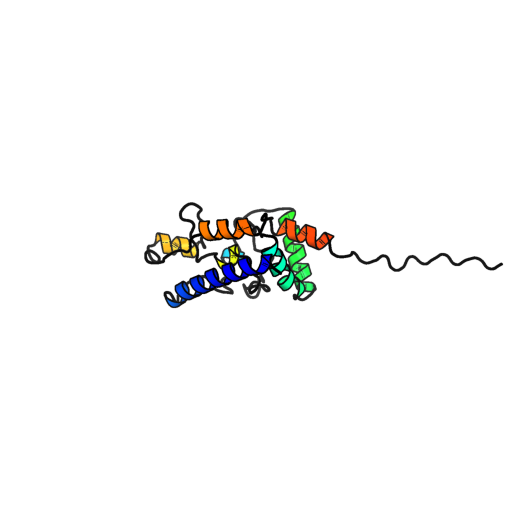 C C . ARG A 1 103 ? -0.096 -5.431 -0.385 1.00 91.69 103 ARG A C 1
ATOM 750 O O . ARG A 1 103 ? -0.233 -6.423 0.347 1.00 91.69 103 ARG A O 1
ATOM 757 N N . PRO A 1 104 ? 0.922 -4.553 -0.259 1.00 91.56 104 PRO A N 1
ATOM 758 C CA . PRO A 1 104 ? 1.952 -4.641 0.783 1.00 91.56 104 PRO A CA 1
ATOM 759 C C . PRO A 1 104 ? 1.373 -4.518 2.190 1.00 91.56 104 PRO A C 1
ATOM 761 O O . PRO A 1 104 ? 0.258 -4.010 2.361 1.00 91.56 104 PRO A O 1
ATOM 764 N N . VAL A 1 105 ? 2.151 -4.905 3.203 1.00 91.38 105 VAL A N 1
ATOM 765 C CA . VAL A 1 105 ? 1.723 -4.870 4.607 1.00 91.38 105 VAL A CA 1
ATOM 766 C C . VAL A 1 105 ? 1.296 -3.468 5.024 1.00 91.38 105 VAL A C 1
ATOM 768 O O . VAL A 1 105 ? 0.209 -3.329 5.581 1.00 91.38 105 VAL A O 1
ATOM 771 N N . ALA A 1 106 ? 2.056 -2.435 4.641 1.00 86.56 106 ALA A N 1
ATOM 772 C CA . ALA A 1 106 ? 1.716 -1.039 4.920 1.00 86.56 106 ALA A CA 1
ATOM 773 C C . ALA A 1 106 ? 0.283 -0.685 4.484 1.00 86.56 106 ALA A C 1
ATOM 775 O O . ALA A 1 106 ? -0.453 -0.052 5.233 1.00 86.56 106 ALA A O 1
ATOM 776 N N . CYS A 1 107 ? -0.152 -1.151 3.308 1.00 86.75 107 CYS A N 1
ATOM 777 C CA . CYS A 1 107 ? -1.503 -0.916 2.796 1.00 86.75 107 CYS A CA 1
ATOM 778 C C . CYS A 1 107 ? -2.566 -1.827 3.436 1.00 86.75 107 CYS A C 1
ATOM 780 O O . CYS A 1 107 ? -3.740 -1.465 3.443 1.00 86.75 107 CYS A O 1
ATOM 782 N N . ARG A 1 108 ? -2.194 -3.016 3.940 1.00 89.06 108 ARG A N 1
ATOM 783 C CA . ARG A 1 108 ? -3.114 -3.932 4.651 1.00 89.06 108 ARG A CA 1
ATOM 784 C C . ARG A 1 108 ? -3.439 -3.454 6.052 1.00 89.06 108 ARG A C 1
ATOM 786 O O . ARG A 1 108 ? -4.572 -3.606 6.492 1.00 89.06 108 ARG A O 1
ATOM 793 N N . SER A 1 109 ? -2.439 -2.917 6.741 1.00 85.12 109 SER A N 1
ATOM 794 C CA . SER A 1 109 ? -2.560 -2.454 8.119 1.00 85.12 109 SER A CA 1
ATOM 795 C C . SER A 1 109 ? -3.094 -1.025 8.219 1.00 85.12 109 SER A C 1
ATOM 797 O O . SER A 1 109 ? -3.549 -0.616 9.290 1.00 85.12 109 SER A O 1
ATOM 799 N N . TYR A 1 110 ? -3.037 -0.257 7.125 1.00 78.00 110 TYR A N 1
ATOM 800 C CA . TYR A 1 110 ? -3.434 1.147 7.119 1.00 78.00 110 TYR A CA 1
ATOM 801 C C . TYR A 1 110 ? -4.894 1.334 7.544 1.00 78.00 110 TYR A C 1
ATOM 803 O O . TYR A 1 110 ? -5.810 0.738 6.974 1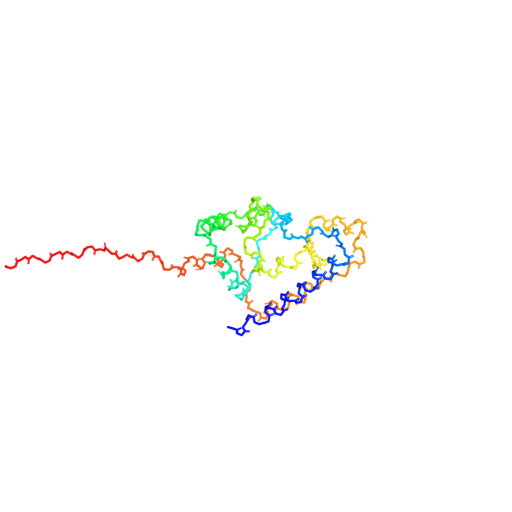.00 78.00 110 TYR A O 1
ATOM 811 N N . GLY A 1 111 ? -5.113 2.186 8.545 1.00 74.81 111 GLY A N 1
ATOM 812 C CA . GLY A 1 111 ? -6.441 2.435 9.101 1.00 74.81 111 GLY A CA 1
ATOM 813 C C . GLY A 1 111 ? -6.990 1.304 9.973 1.00 74.81 111 GLY A C 1
ATOM 814 O O . GLY A 1 111 ? -8.186 1.280 10.213 1.00 74.81 111 GLY A O 1
ATOM 815 N N . PHE A 1 112 ? -6.152 0.371 10.433 1.00 77.31 112 PHE A N 1
ATOM 816 C CA . PHE A 1 112 ? -6.499 -0.661 11.431 1.00 77.31 112 PHE A CA 1
ATOM 817 C C . PHE A 1 112 ? -5.428 -0.802 12.523 1.00 77.31 112 PHE A C 1
ATOM 819 O O . PHE A 1 112 ? -5.684 -1.298 13.623 1.00 77.31 112 PHE A O 1
ATOM 826 N N . TYR A 1 113 ? -4.210 -0.360 12.218 1.00 71.69 113 TYR A N 1
ATOM 827 C CA . TYR A 1 113 ? -3.069 -0.338 13.117 1.00 71.69 113 TYR A CA 1
ATOM 828 C C . TYR A 1 113 ? -2.731 1.122 13.394 1.00 71.69 113 TYR A C 1
ATOM 830 O O . TYR A 1 113 ? -2.623 1.916 12.463 1.00 71.69 113 TYR A O 1
ATOM 838 N N . ALA A 1 114 ? -2.590 1.466 14.671 1.00 62.06 114 ALA A N 1
ATOM 839 C CA . ALA A 1 114 ? -2.195 2.794 15.111 1.00 62.06 114 ALA A CA 1
ATOM 840 C C . ALA A 1 114 ? -0.827 2.692 15.776 1.00 62.06 114 ALA A C 1
ATOM 842 O O . ALA A 1 114 ? -0.647 1.903 16.704 1.00 62.06 114 ALA A O 1
ATOM 843 N N . GLN A 1 115 ? 0.117 3.519 15.341 1.00 51.97 115 GLN A N 1
ATOM 844 C CA . GLN A 1 115 ? 1.317 3.794 16.117 1.00 51.97 115 GLN A CA 1
ATOM 845 C C . GLN A 1 115 ? 1.081 5.135 16.806 1.00 51.97 115 GLN A C 1
ATOM 847 O O . GLN A 1 115 ? 1.067 6.174 16.149 1.00 51.97 115 GLN A O 1
ATOM 852 N N . ARG A 1 116 ? 0.818 5.084 18.120 1.00 44.56 116 ARG A N 1
ATOM 853 C CA . ARG A 1 116 ? 0.321 6.207 18.941 1.00 44.56 116 ARG A CA 1
ATOM 854 C C . ARG A 1 116 ? 1.162 7.490 18.848 1.00 44.56 116 ARG A C 1
ATOM 856 O O . ARG A 1 116 ? 0.663 8.550 19.207 1.00 44.56 116 ARG A O 1
ATOM 863 N N . GLU A 1 117 ? 2.394 7.399 18.357 1.00 40.12 117 GLU A N 1
ATOM 864 C CA . GLU A 1 117 ? 3.394 8.470 18.367 1.00 40.12 117 GLU A CA 1
ATOM 865 C C . GLU A 1 117 ? 3.755 9.012 16.968 1.00 40.12 117 GLU A C 1
ATOM 867 O O . GLU A 1 117 ? 4.432 10.031 16.887 1.00 40.12 117 GLU A O 1
ATOM 872 N N . LEU A 1 118 ? 3.294 8.392 15.866 1.00 44.56 118 LEU A N 1
ATOM 873 C CA . LEU A 1 118 ? 3.748 8.735 14.500 1.00 44.56 118 LEU A CA 1
ATOM 874 C C . LEU A 1 118 ? 2.665 9.260 13.544 1.00 44.56 118 LEU A C 1
ATOM 876 O O . LEU A 1 118 ? 2.970 9.567 12.395 1.00 44.56 118 LEU A O 1
ATOM 880 N N . GLY A 1 119 ? 1.408 9.393 13.982 1.00 47.34 119 GLY A N 1
ATOM 881 C CA . GLY A 1 119 ? 0.367 10.041 13.164 1.00 47.34 119 GLY A CA 1
ATOM 882 C C . GLY A 1 119 ? -0.029 9.272 11.894 1.00 47.34 119 GLY A C 1
ATOM 883 O O . GLY A 1 119 ? -0.621 9.841 10.981 1.00 47.34 119 GLY A O 1
ATOM 884 N N . LEU A 1 120 ? 0.301 7.980 11.801 1.00 47.25 120 LEU A N 1
ATOM 885 C CA . LEU A 1 120 ? -0.004 7.155 10.630 1.00 47.25 120 LEU A CA 1
ATOM 886 C C . LEU A 1 120 ? -1.460 6.674 10.669 1.00 47.25 120 LEU A C 1
ATOM 888 O O . LEU A 1 120 ? -1.743 5.506 10.938 1.00 47.25 120 LEU A O 1
ATOM 892 N N . TYR A 1 121 ? -2.387 7.589 10.392 1.00 58.16 121 TYR A N 1
ATOM 893 C CA . TYR A 1 121 ? -3.822 7.316 10.337 1.00 58.16 121 TYR A CA 1
ATOM 894 C C . TYR A 1 121 ? -4.433 7.850 9.041 1.00 58.16 121 TYR A C 1
ATOM 896 O O . TYR A 1 121 ? -3.958 8.817 8.450 1.00 58.16 121 TYR A O 1
ATOM 904 N N . CYS A 1 122 ? -5.541 7.240 8.616 1.00 63.38 122 CYS A N 1
ATOM 905 C CA . CYS A 1 122 ? -6.477 7.919 7.727 1.00 63.38 122 CYS A CA 1
ATOM 906 C C . CYS A 1 122 ? -7.019 9.154 8.466 1.00 63.38 122 CYS A C 1
ATOM 908 O O . CYS A 1 122 ? -7.454 9.007 9.605 1.00 63.38 122 CYS A O 1
ATOM 910 N N . GLY A 1 123 ? -7.043 10.335 7.838 1.00 62.94 123 GLY A N 1
ATOM 911 C CA . GLY A 1 123 ? -7.502 11.569 8.499 1.00 62.94 123 GLY A CA 1
ATOM 912 C C . GLY A 1 123 ? -8.937 11.504 9.048 1.00 62.94 123 GLY A C 1
ATOM 913 O O . GLY A 1 123 ? -9.253 12.180 10.019 1.00 62.94 123 GLY A O 1
ATOM 914 N N . GLU A 1 124 ? -9.801 10.646 8.491 1.00 67.81 124 GLU A N 1
ATOM 915 C CA . GLU A 1 124 ? -11.124 10.371 9.080 1.00 67.81 124 GLU A CA 1
ATOM 916 C C . GLU A 1 124 ? -11.013 9.593 10.388 1.00 67.81 124 GLU A C 1
ATOM 918 O O . GLU A 1 124 ? -11.645 9.942 11.373 1.00 67.81 124 GLU A O 1
ATOM 923 N N . ILE A 1 125 ? -10.163 8.569 10.425 1.00 69.81 125 ILE A N 1
ATOM 924 C CA . ILE A 1 125 ? -9.932 7.777 11.632 1.00 69.81 125 ILE A CA 1
ATOM 925 C C . ILE A 1 125 ? -9.302 8.650 12.720 1.00 69.81 125 ILE A C 1
ATOM 927 O O . ILE A 1 125 ? -9.677 8.528 13.879 1.00 69.81 125 ILE A O 1
ATOM 931 N N . GLU A 1 126 ? -8.393 9.555 12.360 1.00 70.44 126 GLU A N 1
ATOM 932 C CA . GLU A 1 126 ? -7.841 10.536 13.296 1.00 70.44 126 GLU A CA 1
ATOM 933 C C . GLU A 1 126 ? -8.931 11.440 13.885 1.00 70.44 126 GLU A C 1
ATOM 935 O O . GLU A 1 126 ? -8.985 11.615 15.102 1.00 70.44 126 GLU A O 1
ATOM 940 N N . ALA A 1 127 ? -9.838 11.954 13.047 1.00 71.50 127 ALA A N 1
ATOM 941 C CA . ALA A 1 127 ? -10.966 12.759 13.504 1.00 71.50 127 ALA A CA 1
ATOM 942 C C . ALA A 1 127 ? -11.895 11.969 14.446 1.00 71.50 127 ALA A C 1
ATOM 944 O O . ALA A 1 127 ? -12.274 12.481 15.498 1.00 71.50 127 ALA A O 1
ATOM 945 N N . GLU A 1 128 ? -12.195 10.707 14.127 1.00 71.50 128 GLU A N 1
ATOM 946 C CA . GLU A 1 128 ? -13.014 9.822 14.966 1.00 71.50 128 GLU A CA 1
ATOM 947 C C . GLU A 1 128 ? -12.316 9.452 16.293 1.00 71.50 128 GLU A C 1
ATOM 949 O O . GLU A 1 128 ? -12.959 9.383 17.344 1.00 71.50 128 GLU A O 1
ATOM 954 N N . VAL A 1 129 ? -10.988 9.263 16.295 1.00 70.25 129 VAL A N 1
ATOM 955 C CA . VAL A 1 129 ? -10.195 9.090 17.529 1.00 70.25 129 VAL A CA 1
ATOM 956 C C . VAL A 1 129 ? -10.244 10.357 18.379 1.00 70.25 129 VAL A C 1
ATOM 958 O O . VAL A 1 129 ? -10.506 10.267 19.579 1.00 70.25 129 VAL A O 1
ATOM 961 N N . ALA A 1 130 ? -10.015 11.528 17.779 1.00 68.88 130 ALA A N 1
ATOM 962 C CA . ALA A 1 130 ? -10.039 12.812 18.477 1.00 68.88 130 ALA A CA 1
ATOM 963 C C . ALA A 1 130 ? -11.429 13.131 19.052 1.00 68.88 130 ALA A C 1
ATOM 965 O O . ALA A 1 130 ? -11.532 13.689 20.144 1.00 68.88 130 ALA A O 1
ATOM 966 N N . ALA A 1 131 ? -12.493 12.717 18.360 1.00 73.56 131 ALA A N 1
ATOM 967 C CA . ALA A 1 131 ? -13.872 12.800 18.834 1.00 73.56 131 ALA A CA 1
ATOM 968 C C . ALA A 1 131 ? -14.212 11.773 19.935 1.00 73.56 131 ALA A C 1
ATOM 970 O O . ALA A 1 131 ? -15.305 11.813 20.497 1.00 73.56 131 ALA A O 1
ATOM 971 N N . GLY A 1 132 ? -13.301 10.846 20.256 1.00 69.00 132 GLY A N 1
ATOM 972 C CA . GLY A 1 132 ? -13.510 9.785 21.244 1.00 69.00 132 GLY A CA 1
ATOM 973 C C . GLY A 1 132 ? -14.373 8.618 20.751 1.00 69.00 132 GLY A C 1
ATOM 974 O O . GLY A 1 132 ? -14.622 7.686 21.514 1.00 69.00 132 GLY A O 1
ATOM 975 N N . ALA A 1 133 ? -14.794 8.619 19.483 1.00 70.06 133 ALA A N 1
ATOM 976 C CA . ALA A 1 133 ? -15.681 7.608 18.903 1.00 70.06 133 ALA A CA 1
ATOM 977 C C . ALA A 1 133 ? -15.023 6.221 18.777 1.00 70.06 133 ALA A C 1
ATOM 979 O O . ALA A 1 133 ? -15.717 5.206 18.659 1.00 70.06 133 ALA A O 1
ATOM 980 N N . LEU A 1 134 ? -13.685 6.170 18.817 1.00 66.88 134 LEU A N 1
ATOM 981 C CA . LEU A 1 134 ? -12.879 4.947 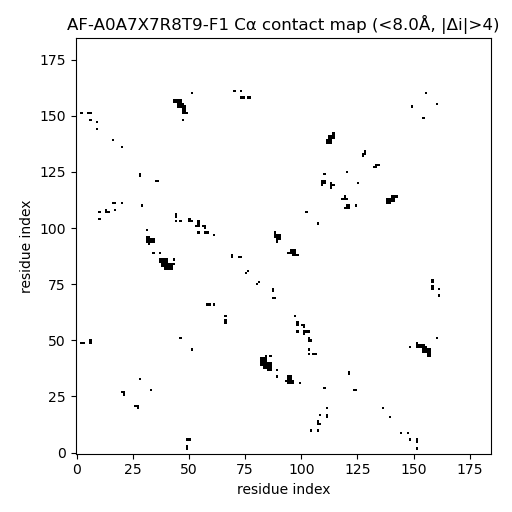18.719 1.00 66.88 134 LEU A CA 1
ATOM 982 C C . LEU A 1 134 ? -12.148 4.588 20.030 1.00 66.88 134 LEU A C 1
ATOM 984 O O . LEU A 1 134 ? -11.155 3.861 19.997 1.00 66.88 134 LEU A O 1
ATOM 988 N N . ALA A 1 135 ? -12.595 5.098 21.184 1.00 63.28 135 ALA A N 1
ATOM 989 C CA . ALA A 1 135 ? -11.903 4.914 22.468 1.00 63.28 135 ALA A CA 1
ATOM 990 C C . ALA A 1 135 ? -11.788 3.441 22.923 1.00 63.28 135 ALA A C 1
ATOM 992 O O . ALA A 1 135 ? -10.830 3.069 23.598 1.00 63.28 135 ALA A O 1
ATOM 993 N N . ASP A 1 136 ? -12.743 2.601 22.535 1.00 63.94 136 ASP A N 1
ATOM 994 C CA . ASP A 1 136 ? -12.820 1.158 22.795 1.00 63.94 136 ASP A CA 1
ATOM 995 C C . ASP A 1 136 ? -12.153 0.301 21.703 1.00 63.94 136 ASP A C 1
ATOM 997 O O . ASP A 1 136 ? -12.058 -0.921 21.844 1.00 63.94 136 ASP A O 1
ATOM 1001 N N . VAL A 1 137 ? -11.650 0.913 20.623 1.00 65.75 137 VAL A N 1
ATOM 1002 C CA . VAL A 1 137 ? -10.959 0.176 19.561 1.00 65.75 137 VAL A CA 1
ATOM 1003 C C . VAL A 1 137 ? -9.588 -0.263 20.053 1.00 65.75 137 VAL A C 1
ATOM 1005 O O . VAL A 1 137 ? -8.696 0.541 20.332 1.00 65.75 137 VAL A O 1
ATOM 1008 N N . VAL A 1 138 ? -9.383 -1.577 20.095 1.00 66.56 138 VAL A N 1
ATOM 1009 C CA . VAL A 1 138 ? -8.049 -2.134 20.292 1.00 66.56 138 VAL A CA 1
ATOM 1010 C C . VAL A 1 138 ? -7.295 -2.012 18.968 1.00 66.56 138 VAL A C 1
ATOM 1012 O O . VAL A 1 138 ? -7.629 -2.661 17.975 1.00 66.56 138 VAL A O 1
ATOM 1015 N N . TRP A 1 139 ? -6.236 -1.216 18.946 1.00 68.44 139 TRP A N 1
ATOM 1016 C CA . TRP A 1 139 ? -5.389 -1.044 17.767 1.00 68.44 139 TRP A CA 1
ATOM 1017 C C . TRP A 1 139 ? -4.425 -2.214 17.588 1.00 68.44 139 TRP A C 1
ATOM 1019 O O . TRP A 1 139 ? -3.998 -2.838 18.562 1.00 68.44 139 TRP A O 1
ATOM 1029 N N . GLY A 1 140 ? -4.096 -2.544 16.339 1.00 62.28 140 GLY A N 1
ATOM 1030 C CA . GLY A 1 140 ? -3.000 -3.468 16.063 1.00 62.28 140 GLY A CA 1
ATOM 1031 C C . GLY A 1 140 ? -1.635 -2.859 16.422 1.00 62.28 140 GLY A C 1
ATOM 1032 O O . GLY A 1 140 ? -1.465 -1.642 16.379 1.00 62.28 140 GLY A O 1
ATOM 1033 N N . ASN A 1 141 ? -0.661 -3.702 16.778 1.00 74.94 141 ASN A N 1
ATOM 1034 C CA . ASN A 1 141 ? 0.677 -3.275 17.203 1.00 74.94 141 ASN A CA 1
ATOM 1035 C C . ASN A 1 141 ? 1.608 -3.089 15.988 1.00 74.94 141 ASN A C 1
ATOM 1037 O O . ASN A 1 141 ? 2.042 -4.082 15.400 1.00 74.94 141 ASN A O 1
ATOM 1041 N N . HIS A 1 142 ? 1.909 -1.836 15.624 1.00 73.81 142 HIS A N 1
ATOM 1042 C CA . HIS A 1 142 ? 2.790 -1.525 14.490 1.00 73.81 142 HIS A CA 1
ATOM 1043 C C . HIS A 1 142 ? 4.221 -2.039 14.709 1.00 73.81 142 HIS A C 1
ATOM 1045 O O . HIS A 1 142 ? 4.773 -2.684 13.826 1.00 73.81 142 HIS A O 1
ATOM 1051 N N . ASP A 1 143 ? 4.769 -1.927 15.922 1.00 73.56 143 ASP A N 1
ATOM 1052 C CA . ASP A 1 143 ? 6.121 -2.418 16.224 1.00 73.56 143 ASP A CA 1
ATOM 1053 C C . ASP A 1 143 ? 6.251 -3.938 16.022 1.00 73.56 143 ASP A C 1
ATOM 1055 O O . ASP A 1 143 ? 7.323 -4.455 15.705 1.00 73.56 143 ASP A O 1
ATOM 1059 N N . ALA A 1 144 ? 5.168 -4.693 16.238 1.00 80.31 144 ALA A N 1
ATOM 1060 C CA . ALA A 1 144 ? 5.152 -6.131 15.970 1.00 80.31 144 ALA A CA 1
ATOM 1061 C C . ALA A 1 144 ? 5.178 -6.442 14.464 1.00 80.31 144 ALA A C 1
ATOM 1063 O O . ALA A 1 144 ? 5.822 -7.414 14.056 1.00 80.31 144 ALA A O 1
ATOM 1064 N N . ILE A 1 145 ? 4.520 -5.609 13.650 1.00 84.69 145 ILE A N 1
ATOM 1065 C CA . ILE A 1 145 ? 4.607 -5.669 12.188 1.00 84.69 145 ILE A CA 1
ATOM 1066 C C . ILE A 1 145 ? 6.036 -5.352 11.746 1.00 84.69 145 ILE A C 1
ATOM 1068 O O . ILE A 1 145 ? 6.627 -6.156 11.028 1.00 84.69 145 ILE A O 1
ATOM 1072 N N . ASP A 1 146 ? 6.613 -4.250 12.229 1.00 83.50 146 ASP A N 1
ATOM 1073 C CA . ASP A 1 146 ? 7.950 -3.799 11.832 1.00 83.50 146 ASP A CA 1
ATOM 1074 C C . ASP A 1 146 ? 9.018 -4.839 12.160 1.00 83.50 146 ASP A C 1
ATOM 1076 O O . ASP A 1 146 ? 9.839 -5.185 11.309 1.00 83.50 146 ASP A O 1
ATOM 1080 N N . ARG A 1 147 ? 8.968 -5.425 13.365 1.00 85.00 147 ARG A N 1
ATOM 1081 C CA . ARG A 1 147 ? 9.867 -6.528 13.736 1.00 85.00 147 ARG A CA 1
ATOM 1082 C C . ARG A 1 147 ? 9.712 -7.735 12.819 1.00 85.00 147 ARG A C 1
ATOM 1084 O O . ARG A 1 147 ? 10.711 -8.366 12.492 1.00 85.00 147 ARG A O 1
ATOM 1091 N N . SER A 1 148 ? 8.487 -8.064 12.412 1.00 86.44 148 SER A N 1
ATOM 1092 C CA . SER A 1 148 ? 8.236 -9.187 11.505 1.00 86.44 148 SER A CA 1
ATOM 1093 C C . SER A 1 148 ? 8.782 -8.898 10.104 1.00 86.44 148 SER A C 1
ATOM 1095 O O . SER A 1 148 ? 9.492 -9.735 9.546 1.00 86.44 148 SER A O 1
ATOM 1097 N N . LEU A 1 149 ? 8.531 -7.700 9.565 1.00 88.81 149 LEU A N 1
ATOM 1098 C CA . LEU A 1 149 ? 9.048 -7.253 8.268 1.00 88.81 149 LEU A CA 1
ATOM 1099 C C . LEU A 1 149 ? 10.578 -7.181 8.246 1.00 88.81 149 LEU A C 1
ATOM 1101 O O . LEU A 1 149 ? 11.185 -7.590 7.261 1.00 88.81 149 LEU A O 1
ATOM 1105 N N . ALA A 1 150 ? 11.218 -6.760 9.340 1.00 87.88 150 ALA A N 1
ATOM 1106 C CA . ALA A 1 150 ? 12.677 -6.707 9.441 1.00 87.88 150 ALA A CA 1
ATOM 1107 C C . ALA A 1 150 ? 13.348 -8.081 9.241 1.00 87.88 150 ALA A C 1
ATOM 1109 O O . ALA A 1 150 ? 14.497 -8.151 8.809 1.00 87.88 150 ALA A O 1
ATOM 1110 N N . THR A 1 151 ? 12.634 -9.186 9.497 1.00 90.62 151 THR A N 1
ATOM 1111 C CA . THR A 1 151 ? 13.145 -10.546 9.233 1.00 90.62 151 THR A CA 1
ATOM 1112 C C . THR A 1 151 ? 13.089 -10.958 7.757 1.00 90.62 151 THR A C 1
ATOM 1114 O O . THR A 1 151 ? 13.684 -11.967 7.383 1.00 90.62 151 THR A O 1
ATOM 1117 N N . LEU A 1 152 ? 12.388 -10.195 6.910 1.00 91.12 152 LEU A N 1
ATOM 1118 C CA . LEU A 1 152 ? 12.147 -10.508 5.496 1.00 91.12 152 LEU A CA 1
ATOM 1119 C C . LEU A 1 152 ? 13.155 -9.859 4.539 1.00 91.12 152 LEU A C 1
ATOM 1121 O O . LEU A 1 152 ? 13.075 -10.074 3.329 1.00 91.12 152 LEU A O 1
ATOM 1125 N N . GLY A 1 153 ? 14.112 -9.102 5.074 1.00 91.44 153 GLY A N 1
ATOM 1126 C CA . GLY A 1 153 ? 15.148 -8.408 4.316 1.00 91.44 153 GLY A CA 1
ATOM 1127 C C . GLY A 1 153 ? 14.959 -6.895 4.297 1.00 91.44 153 GLY A C 1
ATOM 1128 O O . GLY A 1 153 ? 13.995 -6.353 4.835 1.00 91.44 153 GLY A O 1
ATOM 1129 N N . GLU A 1 154 ? 15.913 -6.205 3.679 1.00 91.81 154 GLU A N 1
ATOM 1130 C CA . GLU A 1 154 ? 15.916 -4.748 3.621 1.00 91.81 154 GLU A CA 1
ATOM 1131 C C . GLU A 1 154 ? 14.752 -4.221 2.774 1.00 91.81 154 GLU A C 1
ATOM 1133 O O . GLU A 1 154 ? 14.594 -4.572 1.601 1.00 91.81 154 GLU A O 1
ATOM 1138 N N . ALA A 1 155 ? 13.934 -3.358 3.374 1.00 91.88 155 ALA A N 1
ATOM 1139 C CA . ALA A 1 155 ? 12.876 -2.672 2.654 1.00 91.88 155 ALA A CA 1
ATOM 1140 C C . ALA A 1 155 ? 13.456 -1.554 1.775 1.00 91.88 155 ALA A C 1
ATOM 1142 O O . ALA A 1 155 ? 14.312 -0.788 2.225 1.00 91.88 155 ALA A O 1
ATOM 1143 N N . ARG A 1 156 ? 12.945 -1.425 0.549 1.00 93.62 156 ARG A N 1
ATOM 1144 C CA . ARG A 1 156 ? 13.302 -0.373 -0.424 1.00 93.62 156 ARG A CA 1
ATOM 1145 C C . ARG A 1 156 ? 12.053 0.333 -0.936 1.00 93.62 156 ARG A C 1
ATOM 1147 O O . ARG A 1 156 ? 10.950 -0.189 -0.766 1.00 93.62 156 ARG A O 1
ATOM 1154 N N . THR A 1 157 ? 12.195 1.523 -1.513 1.00 92.44 157 THR A N 1
ATOM 1155 C CA . THR A 1 157 ? 11.031 2.279 -2.003 1.00 92.44 157 THR A CA 1
ATOM 1156 C C . THR A 1 157 ? 10.385 1.575 -3.197 1.00 92.44 157 THR A C 1
ATOM 1158 O O . THR A 1 157 ? 11.051 0.856 -3.945 1.00 92.44 157 THR A O 1
ATOM 1161 N N . LEU A 1 158 ? 9.079 1.780 -3.400 1.00 93.00 158 LEU A N 1
ATOM 1162 C CA . LEU A 1 158 ? 8.381 1.253 -4.578 1.00 93.00 158 LEU A CA 1
ATOM 1163 C C . LEU A 1 158 ? 9.046 1.695 -5.892 1.00 93.00 158 LEU A C 1
ATOM 1165 O O . LEU A 1 158 ? 9.115 0.910 -6.833 1.00 93.00 158 LEU A O 1
ATOM 1169 N N . THR A 1 159 ? 9.540 2.933 -5.953 1.00 93.19 159 THR A N 1
ATOM 1170 C CA . THR A 1 159 ? 10.243 3.481 -7.120 1.00 93.19 159 THR A CA 1
ATOM 1171 C C . THR A 1 159 ? 11.547 2.740 -7.402 1.00 93.19 159 THR A C 1
ATOM 1173 O O . THR A 1 159 ? 11.760 2.353 -8.549 1.00 93.19 159 THR A O 1
ATOM 1176 N N . ASP A 1 160 ? 12.369 2.458 -6.383 1.00 93.75 160 ASP A N 1
ATOM 1177 C CA . ASP A 1 160 ? 13.641 1.734 -6.563 1.00 93.75 160 ASP A CA 1
ATOM 1178 C C . ASP A 1 160 ? 13.405 0.327 -7.115 1.00 93.75 160 ASP A C 1
ATOM 1180 O O . ASP A 1 160 ? 14.039 -0.096 -8.081 1.00 93.75 160 ASP A O 1
ATOM 1184 N N . TRP A 1 161 ? 12.434 -0.379 -6.530 1.00 95.50 161 TRP A N 1
ATOM 1185 C CA . TRP A 1 161 ? 12.032 -1.711 -6.970 1.00 95.50 161 TRP A CA 1
ATOM 1186 C C . TRP A 1 161 ? 11.571 -1.737 -8.430 1.00 95.50 161 TRP A C 1
ATOM 1188 O O . TRP A 1 161 ? 11.911 -2.656 -9.177 1.00 95.50 161 TRP A O 1
ATOM 1198 N N . PHE A 1 162 ? 10.793 -0.735 -8.841 1.00 93.00 162 PHE A N 1
ATOM 1199 C CA . PHE A 1 162 ? 10.257 -0.665 -10.196 1.00 93.00 162 PHE A CA 1
ATOM 1200 C C . PHE A 1 162 ? 11.332 -0.321 -11.230 1.00 93.00 162 PHE A C 1
ATOM 1202 O O . PHE A 1 162 ? 11.320 -0.884 -12.322 1.00 93.00 162 PHE A O 1
ATOM 1209 N N . VAL A 1 163 ? 12.266 0.572 -10.887 1.00 91.06 163 VAL A N 1
ATOM 1210 C CA . VAL A 1 163 ? 13.410 0.921 -11.745 1.00 91.06 163 VAL A CA 1
ATOM 1211 C C . VAL A 1 163 ? 14.288 -0.303 -11.992 1.00 91.06 163 VAL A C 1
ATOM 1213 O O . VAL A 1 163 ? 14.633 -0.582 -13.139 1.00 91.06 163 VAL A O 1
ATOM 1216 N N . GLU A 1 164 ? 14.597 -1.067 -10.943 1.00 91.31 164 GLU A N 1
ATOM 1217 C CA . GLU A 1 164 ? 15.365 -2.309 -11.069 1.00 91.31 164 GLU A CA 1
ATOM 1218 C C . GLU A 1 164 ? 14.632 -3.331 -11.947 1.00 91.31 164 GLU A C 1
ATOM 1220 O O . GLU A 1 164 ? 15.208 -3.863 -12.893 1.00 91.31 164 GLU A O 1
ATOM 1225 N N . TRP A 1 165 ? 13.333 -3.542 -11.718 1.00 92.44 165 TRP A N 1
ATOM 1226 C CA . TRP A 1 165 ? 12.550 -4.490 -12.513 1.00 92.44 165 TRP A CA 1
ATOM 1227 C C . TRP A 1 165 ? 12.413 -4.084 -13.987 1.00 92.44 165 TRP A C 1
ATOM 1229 O O . TRP A 1 165 ? 12.461 -4.944 -14.867 1.00 92.44 165 TRP A O 1
ATOM 1239 N N . ALA A 1 166 ? 12.288 -2.789 -14.280 1.00 86.31 166 ALA A N 1
ATOM 1240 C CA . ALA A 1 166 ? 12.282 -2.293 -15.653 1.00 86.31 166 ALA A CA 1
ATOM 1241 C C . ALA A 1 166 ? 13.632 -2.522 -16.359 1.00 86.31 166 ALA A C 1
ATOM 1243 O O . ALA A 1 166 ? 13.648 -2.774 -17.562 1.00 86.31 166 ALA A O 1
ATOM 1244 N N . ALA A 1 167 ? 14.747 -2.479 -15.622 1.00 85.62 167 ALA A N 1
ATOM 1245 C CA . ALA A 1 167 ? 16.078 -2.786 -16.147 1.00 85.62 167 ALA A CA 1
ATOM 1246 C C . ALA A 1 167 ? 16.327 -4.298 -16.334 1.00 85.62 167 ALA A C 1
ATOM 1248 O O . ALA A 1 167 ? 17.121 -4.682 -17.190 1.00 85.62 167 ALA A O 1
ATOM 1249 N N . GLU A 1 168 ? 15.646 -5.157 -15.564 1.00 82.94 168 GLU A N 1
ATOM 1250 C CA . GLU A 1 168 ? 15.683 -6.624 -15.712 1.00 82.94 168 GLU A CA 1
ATOM 1251 C C . GLU A 1 168 ? 14.943 -7.127 -16.963 1.00 82.94 168 GLU A C 1
ATOM 1253 O O . GLU A 1 168 ? 15.217 -8.232 -17.440 1.00 82.94 168 GLU A O 1
ATOM 1258 N N . ALA A 1 169 ? 13.976 -6.362 -17.483 1.00 66.06 169 ALA A N 1
ATOM 1259 C CA . ALA A 1 169 ? 13.232 -6.755 -18.671 1.00 66.06 169 ALA A CA 1
ATOM 1260 C C . ALA A 1 169 ? 14.187 -6.798 -19.879 1.00 66.06 169 ALA A C 1
ATOM 1262 O O . ALA A 1 169 ? 14.840 -5.792 -20.170 1.00 66.06 169 ALA A O 1
ATOM 1263 N N . PRO A 1 170 ? 14.292 -7.926 -20.610 1.00 46.34 170 PRO A N 1
ATOM 1264 C CA . PRO A 1 170 ? 15.103 -7.958 -21.815 1.00 46.34 170 PRO A CA 1
ATOM 1265 C C . PRO A 1 170 ? 14.551 -6.905 -22.780 1.00 46.34 170 PRO A C 1
ATOM 1267 O O . PRO A 1 170 ? 13.405 -7.002 -23.224 1.00 46.34 170 PRO A O 1
ATOM 1270 N N . GLY A 1 171 ? 15.354 -5.877 -23.076 1.00 45.09 171 GLY A N 1
ATOM 1271 C CA . GLY A 1 171 ? 15.036 -4.903 -24.119 1.00 45.09 171 GLY A CA 1
ATOM 1272 C C . GLY A 1 171 ? 14.740 -5.621 -25.441 1.00 45.09 171 GLY A C 1
ATOM 1273 O O . GLY A 1 171 ? 15.139 -6.782 -25.595 1.00 45.09 171 GLY A O 1
ATOM 1274 N N . PRO A 1 172 ? 14.044 -4.980 -26.401 1.00 41.72 172 PRO A N 1
ATOM 1275 C CA . PRO A 1 172 ? 13.802 -5.596 -27.697 1.00 41.72 172 PRO A CA 1
ATOM 1276 C C . PRO A 1 172 ? 15.146 -6.069 -28.246 1.00 41.72 172 PRO A C 1
ATOM 1278 O O . PRO A 1 172 ? 16.049 -5.267 -28.490 1.00 41.72 172 PRO A O 1
ATOM 1281 N N . SER A 1 173 ? 15.300 -7.391 -28.352 1.00 44.00 173 SER A N 1
ATOM 1282 C CA . SER A 1 173 ? 16.471 -7.989 -28.970 1.00 44.00 173 SER A CA 1
ATOM 1283 C C . SER A 1 173 ? 16.632 -7.315 -30.325 1.00 44.00 173 SER A C 1
ATOM 1285 O O . SER A 1 173 ? 15.674 -7.260 -31.100 1.00 44.00 173 SER A O 1
ATOM 1287 N N . ALA A 1 174 ? 17.819 -6.778 -30.598 1.00 42.53 174 ALA A N 1
ATOM 1288 C CA . ALA A 1 174 ? 18.219 -6.339 -31.925 1.00 42.53 174 ALA A CA 1
ATOM 1289 C C . ALA A 1 174 ? 18.332 -7.568 -32.850 1.00 42.53 174 ALA A C 1
ATOM 1291 O O . ALA A 1 174 ? 19.406 -7.935 -33.316 1.00 42.53 174 ALA A O 1
ATOM 1292 N N . ALA A 1 175 ? 17.214 -8.251 -33.081 1.00 46.78 175 ALA A N 1
ATOM 1293 C CA . ALA A 1 175 ? 17.057 -9.281 -34.080 1.00 46.78 175 ALA A CA 1
ATOM 1294 C C . ALA A 1 175 ? 16.736 -8.570 -35.396 1.00 46.78 175 ALA A C 1
ATOM 1296 O O . ALA A 1 175 ? 15.584 -8.253 -35.682 1.00 46.78 175 ALA A O 1
ATOM 1297 N N . GLY A 1 176 ? 17.783 -8.276 -36.169 1.00 42.69 176 GLY A N 1
ATOM 1298 C CA . GLY A 1 176 ? 17.632 -7.791 -37.539 1.00 42.69 176 GLY A CA 1
ATOM 1299 C C . GLY A 1 176 ? 18.647 -6.747 -37.988 1.00 42.69 176 GLY A C 1
ATOM 1300 O O . GLY A 1 176 ? 18.257 -5.782 -38.635 1.00 42.69 176 GLY A O 1
ATOM 1301 N N . ALA A 1 177 ? 19.938 -6.919 -37.696 1.00 41.56 177 ALA A N 1
ATOM 1302 C CA . ALA A 1 177 ? 20.944 -6.345 -38.588 1.00 41.56 177 ALA A CA 1
ATOM 1303 C C . ALA A 1 177 ? 21.015 -7.253 -39.834 1.00 41.56 177 ALA A C 1
ATOM 1305 O O . ALA A 1 177 ? 21.334 -8.435 -39.677 1.00 41.56 177 ALA A O 1
ATOM 1306 N N . PRO A 1 178 ? 20.686 -6.779 -41.052 1.00 47.66 178 PRO A N 1
ATOM 1307 C CA . PRO A 1 178 ? 20.902 -7.575 -42.252 1.00 47.66 178 PRO A CA 1
ATOM 1308 C C . PRO A 1 178 ? 22.405 -7.826 -42.404 1.00 47.66 178 PRO A C 1
ATOM 1310 O O . PRO A 1 178 ? 23.205 -6.889 -42.413 1.00 47.66 178 PRO A O 1
ATOM 1313 N N . GLN A 1 179 ? 22.789 -9.100 -42.482 1.00 57.88 179 GLN A N 1
ATOM 1314 C CA . GLN A 1 179 ? 24.160 -9.475 -42.809 1.00 57.88 179 GLN A CA 1
ATOM 1315 C C . GLN A 1 179 ? 24.467 -8.996 -44.238 1.00 57.88 179 GLN A C 1
ATOM 1317 O O . GLN A 1 179 ? 23.622 -9.179 -45.121 1.00 57.88 179 GLN A O 1
ATOM 1322 N N . PRO A 1 180 ? 25.624 -8.361 -44.492 1.00 51.09 180 PRO A N 1
ATOM 1323 C CA . PRO A 1 180 ? 26.003 -7.992 -45.847 1.00 51.09 180 PRO A CA 1
ATOM 1324 C C . PRO A 1 180 ? 26.162 -9.266 -46.682 1.00 51.09 180 PRO A C 1
ATOM 1326 O O . PRO A 1 180 ? 26.834 -10.207 -46.268 1.00 51.09 180 PRO A O 1
ATOM 1329 N N . ALA A 1 181 ? 25.497 -9.297 -47.837 1.00 59.22 181 ALA A N 1
ATOM 1330 C CA . ALA A 1 181 ? 25.617 -10.378 -48.802 1.00 59.22 181 ALA A CA 1
ATOM 1331 C C . ALA A 1 181 ? 27.063 -10.470 -49.317 1.00 59.22 181 ALA A C 1
ATOM 1333 O O . ALA A 1 181 ? 27.636 -9.458 -49.728 1.00 59.22 181 ALA A O 1
ATOM 1334 N N . ASP A 1 182 ? 27.627 -11.678 -49.303 1.00 60.34 182 ASP A N 1
ATOM 1335 C CA . ASP A 1 182 ? 28.917 -11.976 -49.927 1.00 60.34 182 ASP A CA 1
ATOM 1336 C C . ASP A 1 182 ? 28.861 -11.718 -51.446 1.00 60.34 182 ASP A C 1
ATOM 1338 O O . ASP A 1 182 ? 27.856 -12.044 -52.092 1.00 60.34 182 ASP A O 1
ATOM 1342 N N . PRO A 1 183 ? 29.917 -11.142 -52.051 1.00 56.75 183 PRO A N 1
ATOM 1343 C CA . PRO A 1 183 ? 29.964 -10.928 -53.490 1.00 56.75 183 PRO A CA 1
ATOM 1344 C C . PRO A 1 183 ? 30.160 -12.261 -54.235 1.00 56.75 183 PRO A C 1
ATOM 1346 O O . PRO A 1 183 ? 30.877 -13.138 -53.748 1.00 56.75 183 PRO A O 1
ATOM 1349 N N . PRO A 1 184 ? 29.562 -12.429 -55.429 1.00 66.19 184 PRO A N 1
ATOM 1350 C CA . PRO A 1 184 ? 29.756 -13.635 -56.222 1.00 66.19 184 PRO A CA 1
ATOM 1351 C C . PRO A 1 184 ? 31.183 -13.674 -56.786 1.00 66.19 184 PRO A C 1
ATOM 1353 O O . PRO A 1 184 ? 31.683 -12.663 -57.289 1.00 66.19 184 PRO A O 1
ATOM 1356 N N . GLY A 1 185 ? 31.819 -14.843 -56.673 1.00 60.22 185 GLY A N 1
ATOM 1357 C CA . GLY A 1 185 ? 33.062 -15.188 -57.371 1.00 60.22 185 GLY A CA 1
ATOM 1358 C C . GLY A 1 185 ? 32.844 -15.569 -58.828 1.00 60.22 185 GLY A C 1
ATOM 1359 O O . GLY A 1 185 ? 31.690 -15.890 -59.196 1.00 60.22 185 GLY A O 1
#

pLDDT: mean 80.96, std 15.25, range [40.12, 96.12]

Radius of gyration: 20.87 Å; Cα contacts (8 Å, |Δi|>4): 167; chains: 1; bounding box: 53×36×80 Å

Secondary structure (DSSP, 8-state):
-TTHHHHHHHHHHHHHHHHHHHHH-TT-S--TT--HHHHSBSSPPEE-HHHHHHHHHHHHTS-HHHHHHHHHHHHHHHH---SSBPPTT--TTTSS-TTGGG--HHHHHTTTB--TTT--S-HHHHHHHHTTTTTT---B-HHHHHHHHHTT---EEHHHHHHHHHHHS-------PPPPPPPP-